Protein AF-A0A3D4TGK7-F1 (afdb_monomer_lite)

Structure (mmCIF, N/CA/C/O backbone):
data_AF-A0A3D4TGK7-F1
#
_entry.id   AF-A0A3D4TGK7-F1
#
loop_
_atom_si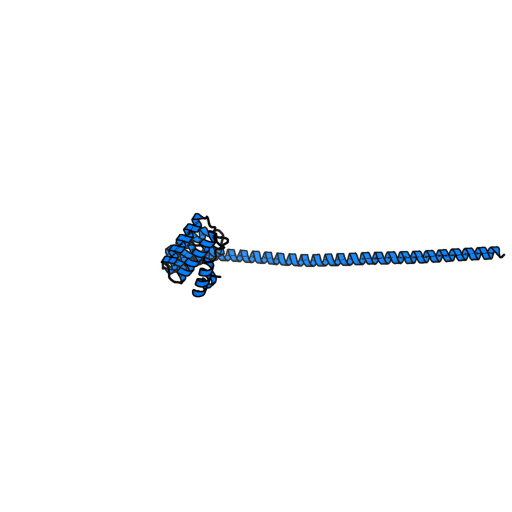te.group_PDB
_atom_site.id
_atom_site.type_symbol
_atom_site.label_atom_id
_atom_site.label_alt_id
_atom_site.label_comp_id
_atom_site.label_asym_id
_atom_site.label_entity_id
_atom_site.label_seq_id
_atom_site.pdbx_PDB_ins_code
_atom_site.Cartn_x
_atom_site.Cartn_y
_atom_site.Cartn_z
_atom_site.occupancy
_atom_site.B_iso_or_equiv
_atom_site.auth_seq_id
_atom_site.auth_comp_id
_atom_site.auth_asym_id
_atom_site.auth_atom_id
_atom_site.pdbx_PDB_model_num
ATOM 1 N N . MET A 1 1 ? -9.791 7.681 -6.727 1.00 62.06 1 MET A N 1
ATOM 2 C CA . MET A 1 1 ? -10.142 9.093 -6.435 1.00 62.06 1 MET A CA 1
ATOM 3 C C . MET A 1 1 ? -10.875 9.240 -5.095 1.00 62.06 1 MET A C 1
ATOM 5 O O . MET A 1 1 ? -10.401 9.994 -4.259 1.00 62.06 1 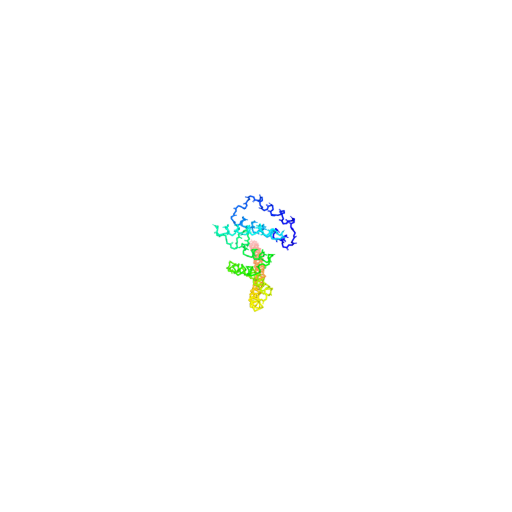MET A O 1
ATOM 9 N N . LEU A 1 2 ? -11.933 8.458 -4.829 1.00 78.12 2 LEU A N 1
ATOM 10 C CA . LEU A 1 2 ? -12.671 8.423 -3.549 1.00 78.12 2 LEU A CA 1
ATOM 11 C C . LEU A 1 2 ? -11.780 8.336 -2.289 1.00 78.12 2 LEU A C 1
ATOM 13 O O . LEU A 1 2 ? -11.829 9.213 -1.431 1.00 78.12 2 LEU A O 1
ATOM 17 N N . LEU A 1 3 ? -10.891 7.338 -2.219 1.00 73.19 3 LEU A N 1
ATOM 18 C CA . LEU A 1 3 ? -9.972 7.139 -1.084 1.00 73.19 3 LEU A CA 1
ATOM 19 C C . LEU A 1 3 ? -9.012 8.320 -0.840 1.00 73.19 3 LEU A C 1
ATOM 21 O O . LEU A 1 3 ? -8.478 8.477 0.256 1.00 73.19 3 LEU A O 1
ATOM 25 N N . ALA A 1 4 ? -8.744 9.149 -1.854 1.00 78.12 4 ALA A N 1
ATOM 26 C CA . ALA A 1 4 ? -7.912 10.340 -1.690 1.00 78.12 4 ALA A CA 1
ATOM 27 C C . ALA A 1 4 ? -8.686 11.472 -0.994 1.00 78.12 4 ALA A C 1
ATOM 29 O O . ALA A 1 4 ? -8.128 12.129 -0.120 1.00 78.12 4 ALA A O 1
ATOM 30 N N . PHE A 1 5 ? -9.969 11.654 -1.327 1.00 81.19 5 PHE A N 1
ATOM 31 C CA . PHE A 1 5 ? -10.843 12.629 -0.665 1.00 81.19 5 PHE A CA 1
ATOM 32 C C . PHE A 1 5 ? -11.112 12.258 0.793 1.00 81.19 5 PHE A C 1
ATOM 34 O O . PHE A 1 5 ? -11.023 13.122 1.663 1.00 81.19 5 PHE A O 1
ATOM 41 N N . LEU A 1 6 ? -11.326 10.968 1.076 1.00 78.94 6 LEU A N 1
ATOM 42 C CA . LEU A 1 6 ? -11.470 10.465 2.446 1.00 78.94 6 LEU A CA 1
ATOM 43 C C . LEU A 1 6 ? -10.230 10.753 3.301 1.00 78.94 6 LEU A C 1
ATOM 45 O O . LEU A 1 6 ? -10.353 11.248 4.417 1.00 78.94 6 LEU A O 1
ATOM 49 N N . ARG A 1 7 ? -9.026 10.533 2.757 1.00 77.06 7 ARG A N 1
ATOM 50 C CA . ARG A 1 7 ? -7.765 10.844 3.455 1.00 77.06 7 ARG A CA 1
ATOM 51 C C . ARG A 1 7 ? -7.555 12.338 3.718 1.00 77.06 7 ARG A C 1
ATOM 53 O O . ARG A 1 7 ? -6.840 12.684 4.650 1.00 77.06 7 ARG A O 1
ATOM 60 N N . LYS A 1 8 ? -8.176 13.211 2.921 1.00 84.81 8 LYS A N 1
ATOM 61 C CA . LYS A 1 8 ? -8.145 14.673 3.090 1.00 84.81 8 LYS A CA 1
ATOM 62 C C . LYS A 1 8 ? -9.338 15.222 3.881 1.00 84.81 8 LYS A C 1
ATOM 64 O O . LYS A 1 8 ? -9.493 16.435 3.954 1.00 84.81 8 LYS A O 1
ATOM 69 N N . ASN A 1 9 ? -10.184 14.352 4.440 1.00 82.00 9 ASN A N 1
ATOM 70 C CA . ASN A 1 9 ? -11.428 14.717 5.122 1.00 82.00 9 ASN A CA 1
ATOM 71 C C . ASN A 1 9 ? -12.387 15.577 4.265 1.00 82.00 9 ASN A C 1
ATOM 73 O O . ASN A 1 9 ? -13.155 16.385 4.778 1.00 82.00 9 ASN A O 1
ATOM 77 N N . GLN A 1 10 ? -12.343 15.415 2.940 1.00 89.19 10 GLN A N 1
ATOM 78 C CA . GLN A 1 10 ? -13.217 16.119 1.998 1.00 89.19 10 GLN A CA 1
ATOM 79 C C . GLN A 1 10 ? -14.484 15.286 1.773 1.00 89.19 10 GLN A C 1
ATOM 81 O O . GLN A 1 10 ? -14.607 14.576 0.770 1.00 89.19 10 GLN A O 1
ATOM 86 N N . LEU A 1 11 ? -15.392 15.326 2.753 1.00 87.38 11 LEU A N 1
ATOM 87 C CA . LEU A 1 11 ? -16.541 14.419 2.831 1.00 87.38 11 LEU A CA 1
ATOM 88 C C . LEU A 1 11 ? -17.562 14.629 1.706 1.00 87.38 11 LEU A C 1
ATOM 90 O O . LEU A 1 11 ? -18.064 13.636 1.191 1.00 87.38 11 LEU A O 1
ATOM 94 N N . ASP A 1 12 ? -17.795 15.859 1.247 1.00 87.69 12 ASP A N 1
ATOM 95 C CA . ASP A 1 12 ? -18.741 16.128 0.150 1.00 87.69 12 ASP A CA 1
ATOM 96 C C . ASP A 1 12 ? -18.281 15.483 -1.163 1.00 87.69 12 ASP A C 1
ATOM 98 O O . ASP A 1 12 ? -19.022 14.746 -1.819 1.00 87.69 12 ASP A O 1
ATOM 102 N N . SER A 1 13 ? -17.007 15.681 -1.512 1.00 87.62 13 SER A N 1
ATOM 103 C CA . SER A 1 13 ? -16.392 15.037 -2.674 1.00 87.62 13 SER A CA 1
ATOM 104 C C . SER A 1 13 ? -16.397 13.517 -2.524 1.00 87.62 13 SER A C 1
ATOM 106 O O . SER A 1 13 ? -16.704 12.801 -3.477 1.00 87.62 13 SER A O 1
ATOM 108 N N . ALA A 1 14 ? -16.087 13.002 -1.330 1.00 89.50 14 ALA A N 1
ATOM 109 C CA . ALA A 1 14 ? -16.140 11.568 -1.071 1.00 89.50 14 ALA A CA 1
ATOM 110 C C . ALA A 1 14 ? -17.561 11.007 -1.256 1.00 89.50 14 ALA A C 1
ATOM 112 O O . ALA A 1 14 ? -17.727 9.997 -1.935 1.00 89.50 14 ALA A O 1
ATOM 113 N N . ALA A 1 15 ? -18.585 11.687 -0.741 1.00 90.81 15 ALA A N 1
ATOM 114 C CA . ALA A 1 15 ? -19.980 11.292 -0.898 1.00 90.81 15 ALA A CA 1
ATOM 115 C C . ALA A 1 15 ? -20.400 11.265 -2.376 1.00 90.81 15 ALA A C 1
ATOM 117 O O . ALA A 1 15 ? -20.997 10.285 -2.829 1.00 90.81 15 ALA A O 1
ATOM 118 N N . TYR A 1 16 ? -20.016 12.284 -3.154 1.00 91.62 16 TYR A N 1
ATOM 119 C CA . TYR A 1 16 ? -20.275 12.329 -4.595 1.00 91.62 16 TYR A CA 1
ATOM 120 C C . TYR A 1 16 ? -19.661 11.128 -5.331 1.00 91.62 16 TYR A C 1
ATOM 122 O O . TYR A 1 16 ? -20.355 10.411 -6.056 1.00 91.62 16 TYR A O 1
ATOM 130 N N . PHE A 1 17 ? -18.367 10.862 -5.121 1.00 90.94 17 PHE A N 1
ATOM 131 C CA . PHE A 1 17 ? -17.693 9.750 -5.798 1.00 90.94 17 PHE A CA 1
ATOM 132 C C . PHE A 1 17 ? -18.171 8.379 -5.315 1.00 90.94 17 PHE A C 1
ATOM 134 O O . PHE A 1 17 ? -18.185 7.440 -6.110 1.00 90.94 17 PHE A O 1
ATOM 141 N N . LEU A 1 18 ? -18.590 8.256 -4.054 1.00 91.38 18 LEU A N 1
ATOM 142 C CA . LEU A 1 18 ? -19.193 7.032 -3.536 1.00 91.38 18 LEU A CA 1
ATOM 143 C C . LEU A 1 18 ? -20.561 6.766 -4.180 1.00 91.38 18 LEU A C 1
ATOM 145 O O . LEU A 1 18 ? -20.814 5.650 -4.626 1.00 91.38 18 LEU A O 1
ATOM 149 N N . SER A 1 19 ? -21.414 7.787 -4.296 1.00 91.19 19 SER A N 1
ATOM 150 C CA . SER A 1 19 ? -22.701 7.685 -5.000 1.00 91.19 19 SER A CA 1
ATOM 151 C C . SER A 1 19 ? -22.513 7.279 -6.466 1.00 91.19 19 SER A C 1
ATOM 153 O O . SER A 1 19 ? -23.178 6.369 -6.974 1.00 91.19 19 SER A O 1
ATOM 155 N N . LYS A 1 20 ? -21.521 7.878 -7.135 1.00 90.94 20 LYS A N 1
ATOM 156 C CA . LYS A 1 20 ? -21.149 7.504 -8.503 1.00 90.94 20 LYS A CA 1
ATOM 157 C C . LYS A 1 20 ? -20.678 6.049 -8.599 1.00 90.94 20 LYS A C 1
ATOM 159 O O . LYS A 1 20 ? -21.090 5.343 -9.508 1.00 90.94 20 LYS A O 1
ATOM 164 N N . ALA A 1 21 ? -19.857 5.586 -7.658 1.00 88.44 21 ALA A N 1
ATOM 165 C CA . ALA A 1 21 ? -19.390 4.199 -7.640 1.00 88.44 21 ALA A CA 1
ATOM 166 C C . ALA A 1 21 ? -20.537 3.198 -7.412 1.00 88.44 21 ALA A C 1
ATOM 168 O O . ALA A 1 21 ? -20.560 2.146 -8.038 1.00 88.44 21 ALA A O 1
ATOM 169 N N . LYS A 1 22 ? -21.513 3.535 -6.561 1.00 88.38 22 LYS A N 1
ATOM 170 C CA . LYS A 1 22 ? -22.690 2.691 -6.295 1.00 88.38 22 LYS A CA 1
ATOM 171 C C . LYS A 1 22 ? -23.664 2.600 -7.469 1.00 88.38 22 LYS A C 1
ATOM 173 O O . LYS A 1 22 ? -24.311 1.574 -7.646 1.00 88.38 22 LYS A O 1
ATOM 178 N N . SER A 1 23 ? -23.801 3.682 -8.230 1.00 87.00 23 SER A N 1
ATOM 179 C CA . SER A 1 23 ? -24.678 3.740 -9.407 1.00 87.00 23 SER A CA 1
ATOM 180 C C . SER A 1 23 ? -24.049 3.123 -10.657 1.00 87.00 23 SER A C 1
ATOM 182 O O . SER A 1 23 ? -24.757 2.847 -11.627 1.00 87.00 23 SER A O 1
ATOM 184 N N . ASP A 1 24 ? -22.742 2.861 -10.637 1.00 82.88 24 ASP A N 1
ATOM 185 C CA . ASP A 1 24 ? -22.051 2.192 -11.728 1.00 82.88 24 ASP A CA 1
ATOM 186 C C . ASP A 1 24 ? -22.411 0.700 -11.775 1.00 82.88 24 ASP A C 1
ATOM 188 O O . ASP A 1 24 ? -21.943 -0.131 -10.996 1.00 82.88 24 ASP A O 1
ATOM 192 N N . THR A 1 25 ? -23.268 0.347 -12.731 1.00 69.56 25 THR A N 1
ATOM 193 C CA . THR A 1 25 ? -23.757 -1.025 -12.905 1.00 69.56 25 THR A CA 1
ATOM 194 C C . THR A 1 25 ? -22.782 -1.937 -13.647 1.00 69.56 25 THR A C 1
ATOM 196 O O . THR A 1 25 ? -23.062 -3.135 -13.760 1.00 69.56 25 THR A O 1
ATOM 199 N N . THR A 1 26 ? -21.657 -1.404 -14.138 1.00 70.31 26 THR A N 1
ATOM 200 C CA . THR A 1 26 ? -20.694 -2.151 -14.959 1.00 70.31 26 THR A CA 1
ATOM 201 C C . THR A 1 26 ? -19.771 -3.044 -14.126 1.00 70.31 26 THR A C 1
ATOM 203 O O . THR A 1 26 ? -19.370 -4.109 -14.592 1.00 70.31 26 THR A O 1
ATOM 206 N N . ASN A 1 27 ? -19.503 -2.695 -12.861 1.00 64.19 27 ASN A N 1
ATOM 207 C CA . ASN A 1 27 ? -18.621 -3.464 -11.979 1.00 64.19 27 ASN A CA 1
ATOM 208 C C . ASN A 1 27 ? -19.404 -4.293 -10.944 1.00 64.19 27 ASN A C 1
ATOM 210 O O . ASN A 1 27 ? -19.449 -3.980 -9.755 1.00 64.19 27 ASN A O 1
ATOM 214 N N . ARG A 1 28 ? -20.037 -5.383 -11.402 1.00 73.94 28 ARG A N 1
ATOM 215 C CA . ARG A 1 28 ? -20.826 -6.299 -10.544 1.00 73.94 28 ARG A CA 1
ATOM 216 C C . ARG A 1 28 ? -20.012 -7.396 -9.856 1.00 73.94 28 ARG A C 1
ATOM 218 O O . ARG A 1 28 ? -20.607 -8.247 -9.189 1.00 73.94 28 ARG A O 1
ATOM 225 N N . SER A 1 29 ? -18.692 -7.400 -10.029 1.00 89.38 29 SER A N 1
ATOM 226 C CA . SER A 1 29 ? -17.816 -8.400 -9.418 1.00 89.38 29 SER A CA 1
ATOM 227 C C . SER A 1 29 ? -17.927 -8.369 -7.888 1.00 89.38 29 SER A C 1
ATOM 229 O O . SER A 1 29 ? -18.217 -7.328 -7.290 1.00 89.38 29 SER A O 1
ATOM 231 N N . ALA A 1 30 ? -17.702 -9.514 -7.239 1.00 90.56 30 ALA A N 1
ATOM 232 C CA . ALA A 1 30 ? -17.644 -9.570 -5.778 1.00 90.56 30 ALA A CA 1
ATOM 233 C C . ALA A 1 30 ? -16.547 -8.640 -5.232 1.00 90.56 30 ALA A C 1
ATOM 235 O O . ALA A 1 30 ? -16.754 -7.971 -4.225 1.00 90.56 30 ALA A O 1
ATOM 236 N N . GLU A 1 31 ? -15.428 -8.529 -5.950 1.00 91.25 31 GLU A N 1
ATOM 237 C CA . GLU A 1 31 ? -14.333 -7.610 -5.634 1.00 91.25 31 GLU A CA 1
ATOM 238 C C . GLU A 1 31 ? -14.772 -6.142 -5.705 1.00 91.25 31 GLU A C 1
ATOM 240 O O . GLU A 1 31 ? -14.531 -5.381 -4.772 1.00 91.25 31 GLU A O 1
ATOM 245 N N . GLY A 1 32 ? -15.460 -5.739 -6.778 1.00 90.75 32 GLY A N 1
ATOM 246 C CA . GLY A 1 32 ? -15.958 -4.372 -6.947 1.00 90.75 32 GLY A CA 1
ATOM 247 C C . GLY A 1 32 ? -16.966 -3.988 -5.865 1.00 90.75 32 GLY A C 1
ATOM 248 O O . GLY A 1 32 ? -16.862 -2.917 -5.268 1.00 90.75 32 GLY A O 1
ATOM 249 N N . LYS A 1 33 ? -17.891 -4.896 -5.540 1.00 91.69 33 LYS A N 1
ATOM 250 C CA . LYS A 1 33 ? -18.846 -4.705 -4.439 1.00 91.69 33 LYS A CA 1
ATOM 251 C C . LYS A 1 33 ? -18.141 -4.593 -3.085 1.00 91.69 33 LYS A C 1
ATOM 253 O O . LYS A 1 33 ? -18.451 -3.677 -2.329 1.00 91.69 33 LYS A O 1
ATOM 258 N N . ALA A 1 34 ? -17.166 -5.462 -2.806 1.00 93.12 34 ALA A N 1
ATOM 259 C CA . ALA A 1 34 ? -16.372 -5.399 -1.579 1.00 93.12 34 ALA A CA 1
ATOM 260 C C . ALA A 1 34 ? -15.601 -4.073 -1.473 1.00 93.12 34 ALA A C 1
ATOM 262 O O . ALA A 1 34 ? -15.596 -3.459 -0.410 1.00 93.12 34 ALA A O 1
ATOM 263 N N . ALA A 1 35 ? -15.020 -3.584 -2.576 1.00 91.94 35 ALA A N 1
ATOM 264 C CA . ALA A 1 35 ? -14.332 -2.291 -2.609 1.00 91.94 35 ALA A CA 1
ATOM 265 C C . ALA A 1 35 ? -15.273 -1.129 -2.261 1.00 91.94 35 ALA A C 1
ATOM 267 O O . ALA A 1 35 ? -14.898 -0.232 -1.504 1.00 91.94 35 ALA A O 1
ATOM 268 N N . ILE A 1 36 ? -16.490 -1.137 -2.816 1.00 92.12 36 ILE A N 1
ATOM 269 C CA . ILE A 1 36 ? -17.495 -0.095 -2.571 1.00 92.12 36 ILE A CA 1
ATOM 270 C C . ILE A 1 36 ? -17.940 -0.116 -1.108 1.00 92.12 36 ILE A C 1
ATOM 272 O O . ILE A 1 36 ? -17.942 0.940 -0.476 1.00 92.12 36 ILE A O 1
ATOM 276 N N . LEU A 1 37 ? -18.258 -1.294 -0.560 1.00 94.44 37 LEU A N 1
ATOM 277 C CA . LEU A 1 37 ? -18.640 -1.446 0.848 1.00 94.44 37 LEU A CA 1
ATOM 278 C C . LEU A 1 37 ? -17.517 -0.990 1.787 1.00 94.44 37 LEU A C 1
ATOM 280 O O . LEU A 1 37 ? -17.765 -0.239 2.728 1.00 94.44 37 LEU A O 1
ATOM 284 N N . LEU A 1 38 ? -16.270 -1.363 1.492 1.00 94.12 38 LEU A N 1
ATOM 285 C CA . LEU A 1 38 ? -15.109 -0.955 2.279 1.00 94.12 38 LEU A CA 1
ATOM 286 C C . LEU A 1 38 ? -14.896 0.566 2.245 1.00 94.12 38 LEU A C 1
ATOM 288 O O . LEU A 1 38 ? -14.617 1.186 3.273 1.00 94.12 38 LEU A O 1
ATOM 292 N N . ALA A 1 39 ? -15.049 1.187 1.074 1.00 93.00 39 ALA A N 1
ATOM 293 C CA . ALA A 1 39 ? -14.934 2.635 0.928 1.00 93.00 39 ALA A CA 1
ATOM 294 C C . ALA A 1 39 ? -16.089 3.383 1.614 1.00 93.00 39 ALA A C 1
ATOM 296 O O . ALA A 1 39 ? -15.878 4.451 2.192 1.00 93.00 39 ALA A O 1
ATOM 297 N N . GLU A 1 40 ? -17.299 2.822 1.590 1.00 94.56 40 GLU A N 1
ATOM 298 C CA . GLU A 1 40 ? -18.432 3.352 2.342 1.00 94.56 40 GLU A CA 1
ATOM 299 C C . GLU A 1 40 ? -18.214 3.238 3.848 1.00 94.56 40 GLU A C 1
ATOM 301 O O . GLU A 1 40 ? -18.442 4.213 4.561 1.00 94.56 40 GLU A O 1
ATOM 306 N N . ALA A 1 41 ? -17.710 2.104 4.336 1.00 96.19 41 ALA A N 1
ATOM 307 C CA . ALA A 1 41 ? -17.365 1.949 5.742 1.00 96.19 41 ALA A CA 1
ATOM 308 C C . ALA A 1 41 ? -16.356 3.017 6.182 1.00 96.19 41 ALA A C 1
ATOM 310 O O . ALA A 1 41 ? -16.563 3.680 7.195 1.00 96.19 41 ALA A O 1
ATOM 311 N N . GLN A 1 42 ? -15.309 3.264 5.388 1.00 94.25 42 GLN A N 1
ATOM 312 C CA . GLN A 1 42 ? -14.354 4.342 5.659 1.00 94.25 42 GLN A CA 1
ATOM 313 C C . GLN A 1 42 ? -15.011 5.726 5.683 1.00 94.25 42 GLN A C 1
ATOM 315 O O . GLN A 1 42 ? -14.716 6.523 6.574 1.00 94.25 42 GLN A O 1
ATOM 320 N N . PHE A 1 43 ? -15.911 6.020 4.741 1.00 94.88 43 PHE A N 1
ATOM 321 C CA . PHE A 1 43 ? -16.691 7.260 4.758 1.00 94.88 43 PHE A CA 1
ATOM 322 C C . PHE A 1 43 ? -17.512 7.384 6.047 1.00 94.88 43 PHE A C 1
ATOM 324 O O . PHE A 1 43 ? -17.460 8.415 6.719 1.00 94.88 43 PHE A O 1
ATOM 331 N N . LYS A 1 44 ? -18.203 6.308 6.437 1.00 95.56 44 LYS A N 1
ATOM 332 C CA . LYS A 1 44 ? -19.028 6.258 7.645 1.00 95.56 44 LYS A CA 1
ATOM 333 C C . LYS A 1 44 ? -18.196 6.453 8.913 1.00 95.56 44 LYS A C 1
ATOM 335 O O . LYS A 1 44 ? -18.593 7.256 9.756 1.00 95.56 44 LYS A O 1
ATOM 340 N N . ILE A 1 45 ? -17.001 5.858 8.990 1.00 95.25 45 ILE A N 1
ATOM 341 C CA . ILE A 1 45 ? -16.022 6.105 10.064 1.00 95.25 45 ILE A CA 1
ATOM 342 C C . ILE A 1 45 ? -15.669 7.593 10.154 1.00 95.25 45 ILE A C 1
ATOM 344 O O . ILE A 1 45 ? -15.687 8.151 11.248 1.00 95.25 45 ILE A O 1
ATOM 348 N N . GLN A 1 46 ? -15.364 8.257 9.035 1.00 91.62 46 GLN A N 1
ATOM 349 C CA . GLN A 1 46 ? -15.016 9.685 9.069 1.00 91.62 46 GLN A CA 1
ATOM 350 C C . GLN A 1 46 ? -16.210 10.573 9.438 1.00 91.62 46 GLN A C 1
ATOM 352 O O . GLN A 1 46 ? -16.036 11.574 10.124 1.00 91.62 46 GLN A O 1
ATOM 357 N N . SER A 1 47 ? -17.423 10.185 9.039 1.00 91.62 47 SER A N 1
ATOM 358 C CA . SER A 1 47 ? -18.658 10.901 9.388 1.00 91.62 47 SER A CA 1
ATOM 359 C C . SER A 1 47 ? -19.161 10.651 10.821 1.00 91.62 47 SER A C 1
ATOM 361 O O . SER A 1 47 ? -20.149 11.252 11.227 1.00 91.62 47 SER A O 1
ATOM 363 N N . GLY A 1 48 ? -18.519 9.761 11.588 1.00 93.44 48 GLY A N 1
ATOM 364 C CA . GLY A 1 48 ? -18.939 9.401 12.949 1.00 93.44 48 GLY A CA 1
ATOM 365 C C . GLY A 1 48 ? -20.052 8.345 13.031 1.00 93.44 48 GLY A C 1
ATOM 366 O O . GLY A 1 48 ? -20.434 7.941 14.127 1.00 93.44 48 GLY A O 1
ATOM 367 N N . ALA A 1 49 ? -20.546 7.847 11.896 1.00 96.38 49 ALA A N 1
ATOM 368 C CA . ALA A 1 49 ? -21.571 6.807 11.809 1.00 96.38 49 ALA A CA 1
ATOM 369 C C . ALA A 1 49 ? -20.975 5.405 12.060 1.00 96.38 49 ALA A C 1
ATOM 371 O O . ALA A 1 49 ? -20.907 4.553 11.173 1.00 96.38 49 ALA A O 1
ATOM 372 N N . TYR A 1 50 ? -20.493 5.173 13.282 1.00 96.75 50 TYR A N 1
ATOM 373 C CA . TYR A 1 50 ? -19.706 3.989 13.639 1.00 96.75 50 TYR A CA 1
ATOM 374 C C . TYR A 1 50 ? -20.481 2.670 13.556 1.00 96.75 50 TYR A C 1
ATOM 376 O O . TYR A 1 50 ? -19.920 1.677 13.104 1.00 96.75 50 TYR A O 1
ATOM 384 N N . THR A 1 51 ? -21.760 2.653 13.939 1.00 96.94 51 THR A N 1
ATOM 385 C CA . THR A 1 51 ? -22.597 1.443 13.859 1.00 96.94 51 THR A CA 1
ATOM 386 C C . THR A 1 51 ? -22.825 1.011 12.410 1.00 96.94 51 THR A C 1
ATOM 388 O O . THR A 1 51 ? -22.717 -0.168 12.086 1.00 96.94 51 THR A O 1
ATOM 391 N N . GLU A 1 52 ? -23.084 1.971 11.517 1.00 97.25 52 GLU A N 1
ATOM 392 C CA . GLU A 1 52 ? -23.228 1.701 10.083 1.00 97.25 52 GLU A CA 1
ATOM 393 C C . GLU A 1 52 ? -21.905 1.228 9.475 1.00 97.25 52 GLU A C 1
ATOM 395 O O . GLU A 1 52 ? -21.888 0.262 8.716 1.00 97.25 52 GLU A O 1
ATOM 400 N N . ALA A 1 53 ? -20.788 1.865 9.842 1.00 97.62 53 ALA A N 1
ATOM 401 C CA . ALA A 1 53 ? -19.465 1.430 9.406 1.00 97.62 53 ALA A CA 1
ATOM 402 C C . ALA A 1 53 ? -19.170 -0.019 9.814 1.00 97.62 53 ALA A C 1
ATOM 404 O O . ALA A 1 53 ? -18.661 -0.790 9.007 1.00 97.62 53 ALA A O 1
ATOM 405 N N . GLU A 1 54 ? -19.505 -0.396 11.049 1.00 97.44 54 GLU A N 1
ATOM 406 C CA . GLU A 1 54 ? -19.317 -1.758 11.545 1.00 97.44 54 GLU A CA 1
ATOM 407 C C . GLU A 1 54 ? -20.129 -2.775 10.742 1.00 97.44 54 GLU A C 1
ATOM 409 O O . GLU A 1 54 ? -19.576 -3.774 10.283 1.00 97.44 54 GLU A O 1
ATOM 414 N N . HIS A 1 55 ? -21.414 -2.492 10.507 1.00 97.88 55 HIS A N 1
ATOM 415 C CA . HIS A 1 55 ? -22.271 -3.349 9.689 1.00 97.88 55 HIS A CA 1
ATOM 416 C C . HIS A 1 55 ? -21.691 -3.551 8.280 1.00 97.88 55 HIS A C 1
ATOM 418 O O . HIS A 1 55 ? -21.577 -4.680 7.807 1.00 97.88 55 HIS A O 1
ATOM 424 N N . LEU A 1 56 ? -21.264 -2.465 7.630 1.00 97.94 56 LEU A N 1
ATOM 425 C CA . LEU A 1 56 ? -20.670 -2.512 6.291 1.00 97.94 56 LEU A CA 1
ATOM 426 C C . LEU A 1 56 ? -19.369 -3.323 6.252 1.00 97.94 56 LEU A C 1
ATOM 428 O O . LEU A 1 56 ? -19.106 -4.031 5.279 1.00 97.94 56 LEU A O 1
ATOM 432 N N . LEU A 1 57 ? -18.547 -3.251 7.302 1.00 97.62 57 LEU A N 1
ATOM 433 C CA . LEU A 1 57 ? -17.320 -4.043 7.388 1.00 97.62 57 LEU A CA 1
ATOM 434 C C . LEU A 1 57 ? -17.604 -5.533 7.578 1.00 97.62 57 LEU A C 1
ATOM 436 O O . LEU A 1 57 ? -16.930 -6.358 6.963 1.00 97.62 57 LEU A O 1
ATOM 440 N N . LEU A 1 58 ? -18.612 -5.883 8.380 1.00 97.50 58 LEU A N 1
ATOM 441 C CA . LEU A 1 58 ? -19.061 -7.269 8.525 1.00 97.50 58 LEU A CA 1
ATOM 442 C C . LEU A 1 58 ? -19.589 -7.816 7.193 1.00 97.50 58 LEU A C 1
ATOM 444 O O . LEU A 1 58 ? -19.185 -8.899 6.772 1.00 97.50 58 LEU A O 1
ATOM 448 N N . GLU A 1 59 ? -20.406 -7.036 6.483 1.00 97.00 59 GLU A N 1
ATOM 449 C CA . GLU A 1 59 ? -20.912 -7.396 5.154 1.00 97.00 59 GLU A CA 1
ATOM 450 C C . GLU A 1 59 ? -19.774 -7.571 4.135 1.00 97.00 59 GLU A C 1
ATOM 452 O O . GLU A 1 59 ? -19.747 -8.545 3.378 1.00 97.00 59 GLU A O 1
ATOM 457 N N . THR A 1 60 ? -18.783 -6.674 4.163 1.00 95.88 60 THR A N 1
ATOM 458 C CA . THR A 1 60 ? -17.571 -6.781 3.336 1.00 95.88 60 THR A CA 1
ATOM 459 C C . THR A 1 60 ? -16.853 -8.103 3.604 1.00 95.88 60 THR A C 1
ATOM 461 O O . THR A 1 60 ? -16.448 -8.801 2.672 1.00 95.88 60 THR A O 1
ATOM 464 N N . TRP A 1 61 ? -16.725 -8.479 4.876 1.00 95.50 61 TRP A N 1
ATOM 465 C CA . TRP A 1 61 ? -16.069 -9.714 5.283 1.00 95.50 61 TRP A CA 1
ATOM 466 C C . TRP A 1 61 ? -16.815 -10.973 4.836 1.00 95.50 61 TRP A C 1
ATOM 468 O O . TRP A 1 61 ? -16.184 -11.921 4.359 1.00 95.50 61 TRP A O 1
ATOM 478 N N . GLU A 1 62 ? -18.140 -10.987 4.957 1.00 95.94 62 GLU A N 1
ATOM 479 C CA . GLU A 1 62 ? -18.971 -12.081 4.446 1.00 95.94 62 GLU A CA 1
ATOM 480 C C . GLU A 1 62 ? -18.815 -12.229 2.929 1.00 95.94 62 GLU A C 1
ATOM 482 O O . GLU A 1 62 ? -18.629 -13.336 2.416 1.00 95.94 62 GLU A O 1
ATOM 487 N N . LEU A 1 63 ? -18.793 -11.111 2.200 1.00 94.69 63 LEU A N 1
ATOM 488 C CA . LEU A 1 63 ? -18.611 -11.119 0.753 1.00 94.69 63 LEU A CA 1
ATOM 489 C C . LEU A 1 63 ? -17.227 -11.645 0.344 1.00 94.69 63 LEU A C 1
ATOM 491 O O . LEU A 1 63 ? -17.134 -12.460 -0.580 1.00 94.69 63 LEU A O 1
ATOM 495 N N . ILE A 1 64 ? -16.171 -11.219 1.043 1.00 94.38 64 ILE A N 1
ATOM 496 C CA . ILE A 1 64 ? -14.795 -11.679 0.817 1.00 94.38 64 ILE A CA 1
ATOM 497 C C . ILE A 1 64 ? -14.687 -13.188 1.036 1.00 94.38 64 ILE A C 1
ATOM 499 O O . ILE A 1 64 ? -14.143 -13.883 0.178 1.00 94.38 64 ILE A O 1
ATOM 503 N N . ARG A 1 65 ? -15.221 -13.697 2.155 1.00 94.50 65 ARG A N 1
ATOM 504 C CA . ARG A 1 65 ? -15.172 -15.127 2.498 1.00 94.50 65 ARG A CA 1
ATOM 505 C C . ARG A 1 65 ? -15.971 -15.968 1.511 1.00 94.50 65 ARG A C 1
ATOM 507 O O . ARG A 1 65 ? -15.459 -16.955 0.998 1.00 94.50 65 ARG A O 1
ATOM 514 N N . LYS A 1 66 ? -17.191 -15.542 1.179 1.00 96.50 66 LYS A N 1
ATOM 515 C CA . LYS A 1 66 ? -18.071 -16.264 0.250 1.00 96.50 66 LYS A CA 1
ATOM 516 C C . LYS A 1 66 ? -17.483 -16.405 -1.157 1.00 96.50 66 LYS A C 1
ATOM 518 O O . LYS A 1 66 ? -17.762 -17.391 -1.829 1.00 96.50 66 LYS A O 1
ATOM 523 N N . ASN A 1 67 ? -16.709 -15.420 -1.612 1.00 94.94 67 ASN A N 1
ATOM 524 C CA . ASN A 1 67 ? -16.202 -15.369 -2.987 1.00 94.94 67 ASN A CA 1
ATOM 525 C C . ASN A 1 67 ? -14.683 -15.570 -3.086 1.00 94.94 67 ASN A C 1
ATOM 527 O O . ASN A 1 67 ? -14.130 -15.384 -4.165 1.00 94.94 67 ASN A O 1
ATOM 531 N N . ASN A 1 68 ? -14.009 -15.929 -1.987 1.00 92.94 68 ASN A N 1
ATOM 532 C CA . ASN A 1 68 ? -12.552 -16.083 -1.922 1.00 92.94 68 ASN A CA 1
ATOM 533 C C . ASN A 1 68 ? -11.789 -14.875 -2.497 1.00 92.94 68 ASN A C 1
ATOM 535 O O . ASN A 1 68 ? -10.802 -15.027 -3.218 1.00 92.94 68 ASN A O 1
ATOM 539 N N . VAL A 1 69 ? -12.259 -13.662 -2.189 1.00 92.25 69 VAL A N 1
ATOM 540 C CA . VAL A 1 69 ? -11.645 -12.430 -2.697 1.00 92.25 69 VAL A CA 1
ATOM 541 C C . VAL A 1 69 ? -10.235 -12.294 -2.130 1.00 92.25 69 VAL A C 1
ATOM 543 O O . VAL A 1 69 ? -10.033 -12.224 -0.910 1.00 92.25 69 VAL A O 1
ATOM 546 N N . THR A 1 70 ? -9.259 -12.237 -3.033 1.00 91.38 70 THR A N 1
ATOM 547 C CA . THR A 1 70 ? -7.851 -12.092 -2.665 1.00 91.38 70 THR A CA 1
ATOM 548 C C . THR A 1 70 ? -7.556 -10.690 -2.140 1.00 91.38 70 THR A C 1
ATOM 550 O O . THR A 1 70 ? -8.285 -9.731 -2.385 1.00 91.38 70 THR A O 1
ATOM 553 N N . VAL A 1 71 ? -6.458 -10.560 -1.401 1.00 88.31 71 VAL A N 1
ATOM 554 C CA . VAL A 1 71 ? -6.018 -9.274 -0.845 1.00 88.31 71 VAL A CA 1
ATOM 555 C C . VAL A 1 71 ? -5.643 -8.278 -1.935 1.00 88.31 71 VAL A C 1
ATOM 557 O O . VAL A 1 71 ? -5.951 -7.098 -1.813 1.00 88.31 71 VAL A O 1
ATOM 560 N N . ASN A 1 72 ? -5.030 -8.755 -3.017 1.00 87.25 72 ASN A N 1
ATOM 561 C CA . ASN A 1 72 ? -4.639 -7.944 -4.168 1.00 87.25 72 ASN A CA 1
ATOM 562 C C . ASN A 1 72 ? -5.666 -8.104 -5.300 1.00 87.25 72 ASN A C 1
ATOM 564 O O . ASN A 1 72 ? -5.322 -8.521 -6.404 1.00 87.25 72 ASN A O 1
ATOM 568 N N . ALA A 1 73 ? -6.932 -7.822 -4.994 1.00 86.00 73 ALA A N 1
ATOM 569 C CA . ALA A 1 73 ? -8.026 -7.888 -5.954 1.00 86.00 73 ALA A CA 1
ATOM 570 C C . ALA A 1 73 ? -7.870 -6.834 -7.066 1.00 86.00 73 ALA A C 1
ATOM 572 O O . ALA A 1 73 ? -7.255 -5.781 -6.866 1.00 86.00 73 ALA A O 1
ATOM 573 N N . ALA A 1 74 ? -8.489 -7.064 -8.228 1.00 83.38 74 ALA A N 1
ATOM 574 C CA . ALA A 1 74 ? -8.438 -6.119 -9.349 1.00 83.38 74 ALA A CA 1
ATOM 575 C C . ALA A 1 74 ? -9.093 -4.772 -8.994 1.00 83.38 74 ALA A C 1
ATOM 577 O O . ALA A 1 74 ? -8.691 -3.719 -9.487 1.00 83.38 74 ALA A O 1
ATOM 578 N N . ALA A 1 75 ? -10.078 -4.801 -8.093 1.00 82.94 75 ALA A N 1
ATOM 579 C CA . ALA A 1 75 ? -10.740 -3.610 -7.567 1.00 82.94 75 ALA A CA 1
ATOM 580 C C . ALA A 1 75 ? -9.899 -2.823 -6.535 1.00 82.94 75 ALA A C 1
ATOM 582 O O . ALA A 1 75 ? -10.322 -1.753 -6.094 1.00 82.94 75 ALA A O 1
ATOM 583 N N . GLY A 1 76 ? -8.717 -3.324 -6.157 1.00 84.31 76 GLY A N 1
ATOM 584 C CA . GLY A 1 76 ? -7.803 -2.705 -5.198 1.00 84.31 76 GLY A CA 1
ATOM 585 C C . GLY A 1 76 ? -7.516 -3.584 -3.980 1.00 84.31 76 GLY A C 1
ATOM 586 O O . GLY A 1 76 ? -7.931 -4.739 -3.903 1.00 84.31 76 GLY A O 1
ATOM 587 N N . LEU A 1 77 ? -6.794 -3.018 -3.010 1.00 87.75 77 LEU A N 1
ATOM 588 C CA . LEU A 1 77 ? -6.409 -3.716 -1.784 1.00 87.75 77 LEU A CA 1
ATOM 589 C C . LEU A 1 77 ? -7.633 -4.051 -0.914 1.00 87.75 77 LEU A C 1
ATOM 591 O O . LEU A 1 77 ? -8.334 -3.155 -0.441 1.00 87.75 77 LEU A O 1
ATOM 595 N N . MET A 1 78 ? -7.830 -5.338 -0.636 1.00 91.69 78 MET A N 1
ATOM 596 C CA . MET A 1 78 ? -8.899 -5.870 0.214 1.00 91.69 78 MET A CA 1
ATOM 597 C C . MET A 1 78 ? -8.377 -6.147 1.626 1.00 91.69 78 MET A C 1
ATOM 599 O O . MET A 1 78 ? -8.123 -7.302 1.994 1.00 91.69 78 MET A O 1
ATOM 603 N N . ALA A 1 79 ? -8.237 -5.065 2.396 1.00 91.88 79 ALA A N 1
ATOM 604 C CA . ALA A 1 79 ? -7.767 -5.042 3.787 1.00 91.88 79 ALA A CA 1
ATOM 605 C C . ALA A 1 79 ? -8.877 -4.560 4.755 1.00 91.88 79 ALA A C 1
ATOM 607 O O . ALA A 1 79 ? -8.799 -3.453 5.300 1.00 91.88 79 ALA A O 1
ATOM 608 N N . PRO A 1 80 ? -9.967 -5.335 4.924 1.00 94.38 80 PRO A N 1
ATOM 609 C CA . PRO A 1 80 ? -11.063 -4.976 5.824 1.00 94.38 80 PRO A CA 1
ATOM 610 C C . PRO A 1 80 ? -10.630 -4.901 7.293 1.00 94.38 80 PRO A C 1
ATOM 612 O O . PRO A 1 80 ? -11.138 -4.034 7.999 1.00 94.38 80 PRO A O 1
ATOM 615 N N . ASP A 1 81 ? -9.675 -5.725 7.742 1.00 96.06 81 ASP A N 1
ATOM 616 C CA . ASP A 1 81 ? -9.195 -5.725 9.132 1.00 96.06 81 ASP A CA 1
ATOM 617 C C . ASP A 1 81 ? -8.532 -4.409 9.507 1.00 96.06 81 ASP A C 1
ATOM 619 O O . ASP A 1 81 ? -8.801 -3.866 10.577 1.00 96.06 81 ASP A O 1
ATOM 623 N N . TYR A 1 82 ? -7.741 -3.831 8.602 1.00 96.50 82 TYR A N 1
ATOM 624 C CA . TYR A 1 82 ? -7.180 -2.502 8.808 1.00 96.50 82 TYR A CA 1
ATOM 625 C C . TYR A 1 82 ? -8.261 -1.433 8.997 1.00 96.50 82 TYR A C 1
ATOM 627 O O . TYR A 1 82 ? -8.168 -0.590 9.890 1.00 96.50 82 TYR A O 1
ATOM 635 N N . VAL A 1 83 ? -9.315 -1.460 8.178 1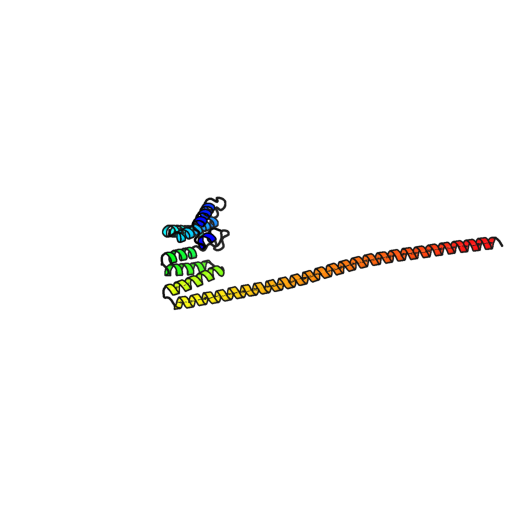.00 96.31 83 VAL A N 1
ATOM 636 C CA . VAL A 1 83 ? -10.417 -0.493 8.300 1.00 96.31 83 VAL A CA 1
ATOM 637 C C . VAL A 1 83 ? -11.222 -0.739 9.578 1.00 96.31 83 VAL A C 1
ATOM 639 O O . VAL A 1 83 ? -11.614 0.212 10.257 1.00 96.31 83 VAL A O 1
ATOM 642 N N . PHE A 1 84 ? -11.390 -2.001 9.969 1.00 97.50 84 PHE A N 1
ATOM 643 C CA . PHE A 1 84 ? -11.951 -2.380 11.262 1.00 97.50 84 PHE A CA 1
ATOM 644 C C . PHE A 1 84 ? -11.098 -1.846 12.417 1.00 97.50 84 PHE A C 1
ATOM 646 O O . PHE A 1 84 ? -11.633 -1.268 13.364 1.00 97.50 84 PHE A O 1
ATOM 653 N N . ALA A 1 85 ? -9.771 -1.946 12.322 1.00 98.06 85 ALA A N 1
ATOM 654 C CA . ALA A 1 85 ? -8.856 -1.401 13.315 1.00 98.06 85 ALA A CA 1
ATOM 655 C C . ALA A 1 85 ? -9.000 0.123 13.415 1.00 98.06 85 ALA A C 1
ATOM 657 O O . ALA A 1 85 ? -9.096 0.658 14.519 1.00 98.06 85 ALA A O 1
ATOM 658 N N . GLN A 1 86 ? -9.112 0.832 12.287 1.00 96.88 86 GLN A N 1
ATOM 659 C CA . GLN A 1 86 ? -9.380 2.275 12.279 1.00 96.88 86 GLN A CA 1
ATOM 660 C C . GLN A 1 86 ? -10.692 2.633 12.989 1.00 96.88 86 GLN A C 1
ATOM 662 O O . GLN A 1 86 ? -10.716 3.579 13.781 1.00 96.88 86 GLN A O 1
ATOM 667 N N . LEU A 1 87 ? -11.764 1.871 12.752 1.00 97.81 87 LEU A N 1
ATOM 668 C CA . LEU A 1 87 ? -13.030 2.036 13.467 1.00 97.81 87 LEU A CA 1
ATOM 669 C C . LEU A 1 87 ? -12.842 1.836 14.979 1.00 97.81 87 LEU A C 1
ATOM 671 O O . LEU A 1 87 ? -13.271 2.678 15.768 1.00 97.81 87 LEU A O 1
ATOM 675 N N . ARG A 1 88 ? -12.150 0.768 15.394 1.00 98.25 88 ARG A N 1
ATOM 676 C CA . ARG A 1 88 ? -11.882 0.493 16.815 1.00 98.25 88 ARG A CA 1
ATOM 677 C C . ARG A 1 88 ? -11.045 1.583 17.478 1.00 98.25 88 ARG A C 1
ATOM 679 O O . ARG A 1 88 ? -11.359 1.977 18.599 1.00 98.25 88 ARG A O 1
ATOM 686 N N . ILE A 1 89 ? -10.068 2.156 16.774 1.00 97.62 89 ILE A N 1
ATOM 687 C CA . ILE A 1 89 ? -9.302 3.318 17.254 1.00 97.62 89 ILE A CA 1
ATOM 688 C C . ILE A 1 89 ? -10.228 4.514 17.496 1.00 97.62 89 ILE A C 1
ATOM 690 O O . ILE A 1 89 ? -10.140 5.151 18.544 1.00 97.62 89 ILE A O 1
ATOM 694 N N . LYS A 1 90 ? -11.141 4.808 16.560 1.00 96.25 90 LYS A N 1
ATOM 695 C CA . LYS A 1 90 ? -12.115 5.908 16.693 1.00 96.25 90 LYS A CA 1
ATOM 696 C C . LYS A 1 90 ? -13.104 5.696 17.842 1.00 96.25 90 LYS A C 1
ATOM 698 O O . LYS A 1 90 ? -13.551 6.671 18.436 1.00 96.25 90 LYS A O 1
ATOM 703 N N . GLN A 1 91 ? -13.391 4.442 18.183 1.00 96.44 91 GLN A N 1
ATOM 704 C CA . GLN A 1 91 ? -14.214 4.048 19.330 1.00 96.44 91 GLN A CA 1
ATOM 705 C C . GLN A 1 91 ? -13.426 3.967 20.656 1.00 96.44 91 GLN A C 1
ATOM 707 O O . GLN A 1 91 ? -14.006 3.627 21.682 1.00 96.44 91 GLN A O 1
ATOM 712 N N . GLY A 1 92 ? -12.111 4.223 20.658 1.00 96.56 92 GLY A N 1
ATOM 713 C CA . GLY A 1 92 ? -11.256 4.080 21.847 1.00 96.56 92 GLY A CA 1
ATOM 714 C C . GLY A 1 92 ? -10.929 2.630 22.237 1.00 96.56 92 GLY A C 1
ATOM 715 O O . GLY A 1 92 ? -10.277 2.391 23.250 1.00 96.56 92 GLY A O 1
ATOM 716 N N . ARG A 1 93 ? -11.324 1.647 21.422 1.00 97.62 93 ARG A N 1
ATOM 717 C CA . ARG A 1 93 ? -11.125 0.204 21.641 1.00 97.62 93 ARG A CA 1
ATOM 718 C C . ARG A 1 93 ? -9.746 -0.230 21.132 1.00 97.62 93 ARG A C 1
ATOM 720 O O . ARG A 1 93 ? -9.622 -0.985 20.171 1.00 97.62 93 ARG A O 1
ATOM 727 N N . LEU A 1 94 ? -8.688 0.302 21.748 1.00 97.94 94 LEU A N 1
ATOM 728 C CA . LEU A 1 94 ? -7.324 0.213 21.203 1.00 97.94 94 LEU A CA 1
ATOM 729 C C . LEU A 1 94 ? -6.760 -1.216 21.161 1.00 97.94 94 LEU A C 1
ATOM 731 O O . LEU A 1 94 ? -6.086 -1.564 20.197 1.00 97.94 94 LEU A O 1
ATOM 735 N N . ASN A 1 95 ? -7.058 -2.055 22.158 1.00 97.00 95 ASN A N 1
ATOM 736 C CA . ASN A 1 95 ? -6.578 -3.444 22.180 1.00 97.00 95 ASN A CA 1
ATOM 737 C C . ASN A 1 95 ? -7.167 -4.270 21.029 1.00 97.00 95 ASN A C 1
ATOM 739 O O . ASN A 1 95 ? -6.448 -5.006 20.364 1.00 97.00 95 ASN A O 1
ATOM 743 N N . GLU A 1 96 ? -8.449 -4.077 20.723 1.00 97.75 96 GLU A N 1
ATOM 744 C CA . GLU A 1 96 ? -9.086 -4.756 19.593 1.00 97.75 96 GLU A CA 1
ATOM 745 C C . GLU A 1 96 ? -8.533 -4.279 18.254 1.00 97.75 96 GLU A C 1
ATOM 747 O O . GLU A 1 96 ? -8.347 -5.081 17.345 1.00 97.75 96 GLU A O 1
ATOM 752 N N . ALA A 1 97 ? -8.219 -2.985 18.134 1.00 98.38 97 ALA A N 1
ATOM 753 C CA . ALA A 1 97 ? -7.538 -2.471 16.953 1.00 98.38 97 ALA A CA 1
ATOM 754 C C . ALA A 1 97 ? -6.174 -3.146 16.746 1.00 98.38 97 ALA A C 1
ATOM 756 O O . ALA A 1 97 ? -5.835 -3.499 15.622 1.00 98.38 97 ALA A O 1
ATOM 757 N N . ILE A 1 98 ? -5.409 -3.362 17.820 1.00 98.25 98 ILE A N 1
ATOM 758 C CA . ILE A 1 98 ? -4.127 -4.076 17.760 1.00 98.25 98 ILE A CA 1
ATOM 759 C C . ILE A 1 98 ? -4.323 -5.517 17.273 1.00 98.25 98 ILE A C 1
ATOM 761 O O . ILE A 1 98 ? -3.560 -5.977 16.425 1.00 98.25 98 ILE A O 1
ATOM 765 N N . ASP A 1 99 ? -5.330 -6.231 17.777 1.00 97.88 99 ASP A N 1
ATOM 766 C CA . ASP A 1 99 ? -5.582 -7.615 17.363 1.00 97.88 99 ASP A CA 1
ATOM 767 C C . ASP A 1 99 ? -6.031 -7.717 15.901 1.00 97.88 99 ASP A C 1
ATOM 769 O O . ASP A 1 99 ? -5.577 -8.609 15.184 1.00 97.88 99 ASP A O 1
ATOM 773 N N . LEU A 1 100 ? -6.830 -6.759 15.429 1.00 98.19 100 LEU A N 1
ATOM 774 C CA . LEU A 1 100 ? -7.199 -6.640 14.017 1.00 98.19 100 LEU A CA 1
ATOM 775 C C . LEU A 1 100 ? -5.979 -6.362 13.126 1.00 98.19 100 LEU A C 1
ATOM 777 O O . LEU A 1 100 ? -5.840 -6.979 12.076 1.00 98.19 100 LEU A O 1
ATOM 781 N N . LEU A 1 101 ? -5.043 -5.510 13.554 1.00 98.19 101 LEU A N 1
ATOM 782 C CA . LEU A 1 101 ? -3.810 -5.255 12.795 1.00 98.19 101 LEU A CA 1
ATOM 783 C C . LEU A 1 101 ? -2.906 -6.494 12.713 1.00 98.19 101 LEU A C 1
ATOM 785 O O . LEU A 1 101 ? -2.304 -6.746 11.672 1.00 98.19 101 LEU A O 1
ATOM 789 N N . LYS A 1 102 ? -2.843 -7.318 13.768 1.00 97.25 102 LYS A N 1
ATOM 790 C CA . LYS A 1 102 ? -2.131 -8.609 13.704 1.00 97.25 102 LYS A CA 1
ATOM 791 C C . LYS A 1 102 ? -2.754 -9.541 12.663 1.00 97.25 102 LYS A C 1
ATOM 793 O O . LYS A 1 102 ? -2.019 -10.228 11.957 1.00 97.25 102 LYS A O 1
ATOM 798 N N . GLN A 1 103 ? -4.085 -9.571 12.576 1.00 95.56 103 GLN A N 1
ATOM 799 C CA . GLN A 1 103 ? -4.805 -10.359 11.572 1.00 95.56 103 GLN A CA 1
ATOM 800 C C . GLN A 1 103 ? -4.554 -9.823 10.155 1.00 95.56 103 GLN A C 1
ATOM 802 O O . GLN A 1 103 ? -4.236 -10.617 9.265 1.00 95.56 103 GLN A O 1
ATOM 807 N N . ASP A 1 104 ? -4.577 -8.495 9.968 1.00 95.81 104 ASP A N 1
ATOM 808 C CA . ASP A 1 104 ? -4.299 -7.870 8.667 1.00 95.81 104 ASP A CA 1
ATOM 809 C C . ASP A 1 104 ? -2.886 -8.225 8.186 1.00 95.81 104 ASP A C 1
ATOM 811 O O . ASP A 1 104 ? -2.726 -8.680 7.059 1.00 95.81 104 ASP A O 1
ATOM 815 N N . ILE A 1 105 ? -1.867 -8.162 9.055 1.00 95.62 105 ILE A N 1
ATOM 816 C CA . ILE A 1 105 ? -0.482 -8.536 8.705 1.00 95.62 105 ILE A CA 1
ATOM 817 C C . ILE A 1 105 ? -0.387 -9.972 8.166 1.00 95.62 105 ILE A C 1
ATOM 819 O O . ILE A 1 105 ? 0.313 -10.206 7.179 1.00 95.62 105 ILE A O 1
ATOM 823 N N . VAL A 1 106 ? -1.089 -10.934 8.779 1.00 93.25 106 VAL A N 1
ATOM 824 C CA . VAL A 1 106 ? -1.116 -12.330 8.301 1.00 93.25 106 VAL A CA 1
ATOM 825 C C . VAL A 1 106 ? -1.774 -12.414 6.924 1.00 93.25 106 VAL A C 1
ATOM 827 O O . VAL A 1 106 ? -1.282 -13.109 6.033 1.00 93.25 106 VAL A O 1
ATOM 830 N N . ARG A 1 107 ? -2.870 -11.675 6.731 1.00 91.69 107 ARG A N 1
ATOM 831 C CA . ARG A 1 107 ? -3.619 -11.632 5.474 1.00 91.69 107 ARG A CA 1
ATOM 832 C C . ARG A 1 107 ? -2.830 -10.943 4.357 1.00 91.69 107 ARG A C 1
ATOM 834 O O . ARG A 1 107 ? -2.884 -11.407 3.225 1.00 91.69 107 ARG A O 1
ATOM 841 N N . LEU A 1 108 ? -2.069 -9.889 4.650 1.00 92.50 108 LEU A N 1
ATOM 842 C CA . LEU A 1 108 ? -1.330 -9.079 3.672 1.00 92.50 108 LEU A CA 1
ATOM 843 C C . LEU A 1 108 ? -0.201 -9.831 2.942 1.00 92.50 108 LEU A C 1
ATOM 845 O O . LEU A 1 108 ? 0.323 -9.315 1.949 1.00 92.50 108 LEU A O 1
ATOM 849 N N . LEU A 1 109 ? 0.145 -11.050 3.372 1.00 85.75 109 LEU A N 1
ATOM 850 C CA . LEU A 1 109 ? 1.170 -11.910 2.772 1.00 85.75 109 LEU A CA 1
ATOM 851 C C . LEU A 1 109 ? 2.514 -11.173 2.605 1.00 85.75 109 LEU A C 1
ATOM 853 O O . LEU A 1 109 ? 3.246 -10.979 3.569 1.00 85.75 109 LEU A O 1
ATOM 857 N N . ASN A 1 110 ? 2.834 -10.748 1.378 1.00 86.00 110 ASN A N 1
ATOM 858 C CA . ASN A 1 110 ? 4.082 -10.075 1.015 1.00 86.00 110 ASN A CA 1
ATOM 859 C C . ASN A 1 110 ? 3.887 -8.593 0.669 1.00 86.00 110 ASN A C 1
ATOM 861 O O . ASN A 1 110 ? 4.785 -7.974 0.093 1.00 86.00 110 ASN A O 1
ATOM 865 N N . ASN A 1 111 ? 2.734 -7.997 0.987 1.00 91.75 111 ASN A N 1
ATOM 866 C CA . ASN A 1 111 ? 2.519 -6.572 0.760 1.00 91.75 111 ASN A CA 1
ATOM 867 C C . ASN A 1 111 ? 3.303 -5.735 1.787 1.00 91.75 111 ASN A C 1
ATOM 869 O O . ASN A 1 111 ? 2.775 -5.279 2.799 1.00 91.75 111 ASN A O 1
ATOM 873 N N . ARG A 1 112 ? 4.602 -5.554 1.521 1.00 93.00 112 ARG A N 1
ATOM 874 C CA . ARG A 1 112 ? 5.571 -4.937 2.442 1.00 93.00 112 ARG A CA 1
ATOM 875 C C . ARG A 1 112 ? 5.175 -3.528 2.876 1.00 93.00 112 ARG A C 1
ATOM 877 O O . ARG A 1 112 ? 5.422 -3.172 4.022 1.00 93.00 112 ARG A O 1
ATOM 884 N N . VAL A 1 113 ? 4.560 -2.746 1.988 1.00 92.94 113 VAL A N 1
ATOM 885 C CA . VAL A 1 113 ? 4.146 -1.365 2.283 1.00 92.94 113 VAL A CA 1
ATOM 886 C C . VAL A 1 113 ? 3.019 -1.343 3.315 1.00 92.94 113 VAL A C 1
ATOM 888 O O . VAL A 1 113 ? 3.096 -0.609 4.298 1.00 92.94 113 VAL A O 1
ATOM 891 N N . GLU A 1 114 ? 2.002 -2.180 3.128 1.00 94.69 114 GLU A N 1
ATOM 892 C CA . GLU A 1 114 ? 0.856 -2.239 4.041 1.00 94.69 114 GLU A CA 1
ATOM 893 C C . GLU A 1 114 ? 1.230 -2.919 5.365 1.00 94.69 114 GLU A C 1
ATOM 895 O O . GLU A 1 114 ? 0.837 -2.463 6.435 1.00 94.69 114 GLU A O 1
ATOM 900 N N . ILE A 1 115 ? 2.110 -3.924 5.325 1.00 96.50 115 ILE A N 1
ATOM 901 C CA . ILE A 1 115 ? 2.664 -4.542 6.536 1.00 96.50 115 ILE A CA 1
ATOM 902 C C . ILE A 1 115 ? 3.446 -3.511 7.367 1.00 96.50 115 ILE A C 1
ATOM 904 O O . ILE A 1 115 ? 3.309 -3.461 8.588 1.00 96.50 115 ILE A O 1
ATOM 908 N N . LEU A 1 116 ? 4.253 -2.656 6.725 1.00 97.19 116 LEU A N 1
ATOM 909 C CA . LEU A 1 116 ? 4.965 -1.570 7.409 1.00 97.19 116 LEU A CA 1
ATOM 910 C C . LEU A 1 116 ? 4.008 -0.568 8.060 1.00 97.19 116 LEU A C 1
ATOM 912 O O . LEU A 1 116 ? 4.239 -0.144 9.194 1.00 97.19 116 LEU A O 1
ATOM 916 N N . ARG A 1 117 ? 2.928 -0.203 7.359 1.00 96.75 117 ARG A N 1
ATOM 917 C CA . ARG A 1 117 ? 1.867 0.661 7.895 1.00 96.75 117 ARG A CA 1
ATOM 918 C C . ARG A 1 117 ? 1.285 0.072 9.183 1.00 96.75 117 ARG A C 1
ATOM 920 O O . ARG A 1 117 ? 1.121 0.819 10.150 1.00 96.75 117 ARG A O 1
ATOM 927 N N . ASP A 1 118 ? 1.025 -1.230 9.212 1.00 98.06 118 ASP A N 1
ATOM 928 C CA . ASP A 1 118 ? 0.397 -1.888 10.360 1.00 98.06 118 ASP A CA 1
ATOM 929 C C . ASP A 1 118 ? 1.331 -2.012 11.554 1.00 98.06 118 ASP A C 1
ATOM 931 O O . ASP A 1 118 ? 0.924 -1.674 12.663 1.00 98.06 118 ASP A O 1
ATOM 935 N N . TYR A 1 119 ? 2.598 -2.386 11.346 1.00 98.38 119 TYR A N 1
ATOM 936 C CA . TYR A 1 119 ? 3.577 -2.401 12.438 1.00 98.38 119 TYR A CA 1
ATOM 937 C C . TYR A 1 119 ? 3.770 -1.015 13.056 1.00 98.38 119 TYR A C 1
ATOM 939 O O . TYR A 1 119 ? 3.807 -0.888 14.282 1.00 98.38 119 TYR A O 1
ATOM 947 N N . ARG A 1 120 ? 3.842 0.036 12.228 1.00 98.19 120 ARG A N 1
ATOM 948 C CA . ARG A 1 120 ? 3.942 1.409 12.733 1.00 98.19 120 ARG A CA 1
ATOM 949 C C . ARG A 1 120 ? 2.726 1.772 13.583 1.00 98.19 120 ARG A C 1
ATOM 951 O O . ARG A 1 120 ? 2.887 2.246 14.705 1.00 98.19 120 ARG A O 1
ATOM 958 N N . LEU A 1 121 ? 1.519 1.513 13.075 1.00 98.31 121 LEU A N 1
ATOM 959 C CA . LEU A 1 121 ? 0.289 1.820 13.799 1.00 98.31 121 LEU A CA 1
ATOM 960 C C . LEU A 1 121 ? 0.175 1.000 15.092 1.00 98.31 121 LEU A C 1
ATOM 962 O O . LEU A 1 121 ? -0.137 1.560 16.136 1.00 98.31 121 LEU A O 1
ATOM 966 N N . MET A 1 122 ? 0.490 -0.296 15.065 1.00 98.44 122 MET A N 1
ATOM 967 C CA . MET A 1 122 ? 0.508 -1.139 16.265 1.00 98.44 122 MET A CA 1
ATOM 968 C C . MET A 1 122 ? 1.463 -0.599 17.331 1.00 98.44 122 MET A C 1
ATOM 970 O O . MET A 1 122 ? 1.080 -0.535 18.496 1.00 98.44 122 MET A O 1
ATOM 974 N N . ALA A 1 123 ? 2.674 -0.174 16.957 1.00 98.19 123 ALA A N 1
ATOM 975 C CA . ALA A 1 123 ? 3.628 0.408 17.901 1.00 98.19 123 ALA A CA 1
ATOM 976 C C . ALA A 1 123 ? 3.074 1.686 18.558 1.00 98.19 123 ALA A C 1
ATOM 978 O O . ALA A 1 123 ? 3.148 1.839 19.779 1.00 98.19 123 ALA A O 1
ATOM 979 N N . GLU A 1 124 ? 2.448 2.566 17.768 1.00 97.94 124 GLU A N 1
ATOM 980 C CA . GLU A 1 124 ? 1.773 3.770 18.272 1.00 97.94 124 GLU A CA 1
ATOM 981 C C . GLU A 1 124 ? 0.634 3.421 19.249 1.00 97.94 124 GLU A C 1
ATOM 983 O O . GLU A 1 124 ? 0.487 4.059 20.295 1.00 97.94 124 GLU A O 1
ATOM 988 N N . LEU A 1 125 ? -0.166 2.393 18.947 1.00 98.19 125 LEU A N 1
ATOM 989 C CA . LEU A 1 125 ? -1.256 1.944 19.820 1.00 98.19 125 LEU A CA 1
ATOM 990 C C . LEU A 1 125 ? -0.747 1.280 21.106 1.00 98.19 125 LEU A C 1
ATOM 992 O O . LEU A 1 125 ? -1.293 1.535 22.182 1.00 98.19 125 LEU A O 1
ATOM 996 N N 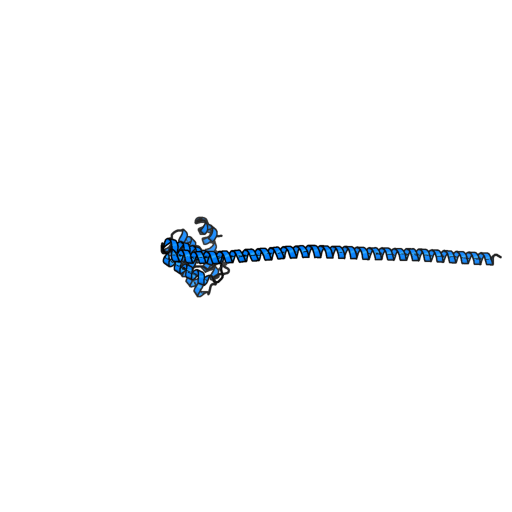. TYR A 1 126 ? 0.317 0.477 21.035 1.00 98.31 126 TYR A N 1
ATOM 997 C CA . TYR A 1 126 ? 0.964 -0.080 22.223 1.00 98.31 126 TYR A CA 1
ATOM 998 C C . TYR A 1 126 ? 1.489 1.028 23.142 1.00 98.31 126 TYR A C 1
ATOM 1000 O O . TYR A 1 126 ? 1.255 0.983 24.348 1.00 98.31 126 TYR A O 1
ATOM 1008 N N . ALA A 1 127 ? 2.105 2.073 22.583 1.00 96.81 127 ALA A N 1
ATOM 1009 C CA . ALA A 1 127 ? 2.550 3.220 23.370 1.00 96.81 127 ALA A CA 1
ATOM 1010 C C . ALA A 1 127 ? 1.371 3.930 24.061 1.00 96.81 127 ALA A C 1
ATOM 1012 O O . ALA A 1 127 ? 1.433 4.214 25.256 1.00 96.81 127 ALA A O 1
ATOM 1013 N N . LYS A 1 128 ? 0.256 4.146 23.345 1.00 96.12 128 LYS A N 1
ATOM 1014 C CA . LYS A 1 128 ? -0.957 4.781 23.898 1.00 96.12 128 LYS A CA 1
ATOM 1015 C C . LYS A 1 128 ? -1.651 3.964 24.988 1.00 96.12 128 LYS A C 1
ATOM 1017 O O . LYS A 1 128 ? -2.322 4.540 25.835 1.00 96.12 128 LYS A O 1
ATOM 1022 N N . THR A 1 129 ? -1.508 2.644 24.960 1.00 96.06 129 THR A N 1
ATOM 1023 C CA . THR A 1 129 ? -2.084 1.731 25.961 1.00 96.06 129 THR A CA 1
ATOM 1024 C C . THR A 1 129 ? -1.155 1.485 27.157 1.00 96.06 129 THR A C 1
ATOM 1026 O O . THR A 1 129 ? -1.490 0.686 28.026 1.00 96.06 129 THR A O 1
ATOM 1029 N N . GLY A 1 130 ? 0.002 2.161 27.225 1.00 93.38 130 GLY A N 1
ATOM 1030 C CA . GLY A 1 130 ? 0.988 2.006 28.305 1.00 93.38 130 GLY A CA 1
ATOM 1031 C C . GLY A 1 130 ? 1.902 0.783 28.159 1.00 93.38 130 GLY A C 1
ATOM 1032 O O . GLY A 1 130 ? 2.731 0.515 29.027 1.00 93.38 130 GLY A O 1
ATOM 1033 N N . ASN A 1 131 ? 1.805 0.058 27.045 1.00 96.38 131 ASN A N 1
ATOM 1034 C CA . ASN A 1 131 ? 2.576 -1.149 26.753 1.00 96.38 131 ASN A CA 1
ATOM 1035 C C . ASN A 1 131 ? 3.936 -0.803 26.120 1.00 96.38 131 ASN A C 1
ATOM 1037 O O . ASN A 1 131 ? 4.214 -1.138 24.967 1.00 96.38 131 ASN A O 1
ATOM 1041 N N . ALA A 1 132 ? 4.789 -0.095 26.867 1.00 95.75 132 ALA A N 1
ATOM 1042 C CA . ALA A 1 132 ? 6.045 0.463 26.353 1.00 95.75 132 ALA A CA 1
ATOM 1043 C C . ALA A 1 132 ? 7.004 -0.596 25.777 1.00 95.75 132 ALA A C 1
ATOM 1045 O O . ALA A 1 132 ? 7.639 -0.359 24.749 1.00 95.75 132 ALA A O 1
ATOM 1046 N N . LYS A 1 133 ? 7.076 -1.781 26.402 1.00 97.69 133 LYS A N 1
ATOM 1047 C CA . LYS A 1 133 ? 7.912 -2.889 25.919 1.00 97.69 133 LYS A CA 1
ATOM 1048 C C . LYS A 1 133 ? 7.447 -3.372 24.544 1.00 97.69 133 LYS A C 1
ATOM 1050 O O . LYS A 1 133 ? 8.238 -3.387 23.606 1.00 97.69 133 LYS A O 1
ATOM 1055 N N . GLN A 1 134 ? 6.158 -3.686 24.406 1.00 97.94 134 GLN A N 1
ATOM 1056 C CA . GLN A 1 134 ? 5.585 -4.124 23.133 1.00 97.94 134 GLN A CA 1
ATOM 1057 C C . GLN A 1 134 ? 5.675 -3.031 22.064 1.00 97.94 134 GLN A C 1
ATOM 1059 O O . GLN A 1 134 ? 5.905 -3.342 20.899 1.00 97.94 134 GLN A O 1
ATOM 1064 N N . ALA A 1 135 ? 5.541 -1.755 22.440 1.00 97.94 135 ALA A N 1
ATOM 1065 C CA . ALA A 1 135 ? 5.729 -0.639 21.518 1.00 97.94 135 ALA A CA 1
ATOM 1066 C C . ALA A 1 135 ? 7.155 -0.616 20.947 1.00 97.94 135 ALA A C 1
ATOM 1068 O O . ALA A 1 135 ? 7.317 -0.553 19.730 1.00 97.94 135 ALA A O 1
ATOM 1069 N N . ALA A 1 136 ? 8.174 -0.730 21.807 1.00 98.00 136 ALA A N 1
ATOM 1070 C CA . ALA A 1 136 ? 9.576 -0.754 21.394 1.00 98.00 136 ALA A CA 1
ATOM 1071 C C . ALA A 1 136 ? 9.900 -1.972 20.514 1.00 98.00 136 ALA A C 1
ATOM 1073 O O . ALA A 1 136 ? 10.506 -1.819 19.455 1.00 98.00 136 ALA A O 1
ATOM 1074 N N . GLU A 1 137 ? 9.444 -3.165 20.906 1.00 98.31 137 GLU A N 1
ATOM 1075 C CA . GLU A 1 137 ? 9.622 -4.399 20.128 1.00 98.31 137 GLU A CA 1
ATOM 1076 C C . GLU A 1 137 ? 8.955 -4.295 18.747 1.00 98.31 137 GLU A C 1
ATOM 1078 O O . GLU A 1 137 ? 9.570 -4.592 17.722 1.00 98.31 137 GLU A O 1
ATOM 1083 N N . THR A 1 138 ? 7.715 -3.804 18.699 1.00 98.12 138 THR A N 1
ATOM 1084 C CA . THR A 1 138 ? 6.962 -3.635 17.447 1.00 98.12 138 THR A CA 1
ATOM 1085 C C . THR A 1 138 ? 7.607 -2.579 16.546 1.00 98.12 138 THR A C 1
ATOM 1087 O O . THR A 1 138 ? 7.701 -2.772 15.332 1.00 98.12 138 THR A O 1
ATOM 1090 N N . TYR A 1 139 ? 8.101 -1.480 17.121 1.00 98.12 139 TYR A N 1
ATOM 1091 C CA . TYR A 1 139 ? 8.788 -0.434 16.368 1.00 98.12 139 TYR A CA 1
ATOM 1092 C C . TYR A 1 139 ? 10.141 -0.906 15.816 1.00 98.12 139 TYR A C 1
ATOM 1094 O O . TYR A 1 139 ? 10.484 -0.584 14.681 1.00 98.12 139 TYR A O 1
ATOM 1102 N N . ALA A 1 140 ? 10.877 -1.740 16.556 1.00 98.38 140 ALA A N 1
ATOM 1103 C CA . ALA A 1 140 ? 12.099 -2.365 16.051 1.00 98.38 140 ALA A CA 1
ATOM 1104 C C . ALA A 1 140 ? 11.822 -3.265 14.831 1.00 98.38 140 ALA A C 1
ATOM 1106 O O . ALA A 1 140 ? 12.568 -3.226 13.853 1.00 98.38 140 ALA A O 1
ATOM 1107 N N . ILE A 1 141 ? 10.712 -4.018 14.842 1.00 98.00 141 ILE A N 1
ATOM 1108 C CA . ILE A 1 141 ? 10.277 -4.812 13.679 1.00 98.00 141 ILE A CA 1
ATOM 1109 C C . ILE A 1 141 ? 9.940 -3.906 12.487 1.00 98.00 141 ILE A C 1
ATOM 1111 O O . ILE A 1 141 ? 10.311 -4.223 11.354 1.00 98.00 141 ILE A O 1
ATOM 1115 N N . PHE A 1 142 ? 9.251 -2.786 12.728 1.00 98.00 142 PHE A N 1
ATOM 1116 C CA . PHE A 1 142 ? 8.968 -1.786 11.697 1.00 98.00 142 PHE A CA 1
ATOM 1117 C C . PHE A 1 142 ? 10.260 -1.264 11.047 1.00 98.00 142 PHE A C 1
ATOM 1119 O O . PHE A 1 142 ? 10.374 -1.328 9.823 1.00 98.00 142 PHE A O 1
ATOM 1126 N N . LEU A 1 143 ? 11.243 -0.831 11.847 1.00 97.75 143 LEU A N 1
ATOM 1127 C CA . LEU A 1 143 ? 12.526 -0.320 11.347 1.00 97.75 143 LEU A CA 1
ATOM 1128 C C . LEU A 1 143 ? 13.274 -1.372 10.523 1.00 97.75 143 LEU A C 1
ATOM 1130 O O . LEU A 1 143 ? 13.630 -1.113 9.378 1.00 97.75 143 LEU A O 1
ATOM 1134 N N . ALA A 1 144 ? 13.404 -2.599 11.036 1.00 97.50 144 ALA A N 1
ATOM 1135 C CA . ALA A 1 144 ? 14.085 -3.675 10.315 1.00 97.50 144 ALA A CA 1
ATOM 1136 C C . ALA A 1 144 ? 13.436 -3.979 8.948 1.00 97.50 144 ALA A C 1
ATOM 1138 O O . ALA A 1 144 ? 14.120 -4.232 7.953 1.00 97.50 144 ALA A O 1
ATOM 1139 N N . LYS A 1 145 ? 12.099 -3.936 8.871 1.00 95.81 145 LYS A N 1
ATOM 1140 C CA . LYS A 1 145 ? 11.368 -4.117 7.608 1.00 95.81 145 LYS A CA 1
ATOM 1141 C C . LYS A 1 145 ? 11.521 -2.914 6.674 1.00 95.81 145 LYS A C 1
ATOM 1143 O O . LYS A 1 145 ? 11.549 -3.110 5.458 1.00 95.81 145 LYS A O 1
ATOM 1148 N N . GLN A 1 146 ? 11.601 -1.702 7.220 1.00 96.56 146 GLN A N 1
ATOM 1149 C CA . GLN A 1 146 ? 11.778 -0.470 6.456 1.00 96.56 146 GLN A CA 1
ATOM 1150 C C . GLN A 1 146 ? 13.164 -0.442 5.812 1.00 96.56 146 GLN A C 1
ATOM 1152 O O . GLN A 1 146 ? 13.260 -0.238 4.604 1.00 96.56 146 GLN A O 1
ATOM 1157 N N . ASP A 1 147 ? 14.203 -0.742 6.587 1.00 96.00 147 ASP A N 1
ATOM 1158 C CA . ASP A 1 147 ? 15.584 -0.816 6.110 1.00 96.00 147 ASP A CA 1
ATOM 1159 C C . ASP A 1 147 ? 15.724 -1.862 5.002 1.00 96.00 147 ASP A C 1
ATOM 1161 O O . ASP A 1 147 ? 16.280 -1.588 3.940 1.00 96.00 147 ASP A O 1
ATOM 1165 N N . SER A 1 148 ? 15.123 -3.041 5.194 1.00 94.62 148 SER A N 1
ATOM 1166 C CA . SER A 1 148 ? 15.088 -4.085 4.167 1.00 94.62 148 SER A CA 1
ATOM 1167 C C . SER A 1 148 ? 14.394 -3.620 2.878 1.00 94.62 148 SER A C 1
ATOM 1169 O O . SER A 1 148 ? 14.848 -3.953 1.784 1.00 94.62 148 SER A O 1
ATOM 1171 N N . LEU A 1 149 ? 13.296 -2.860 2.977 1.00 93.88 149 LEU A N 1
ATOM 1172 C CA . LEU A 1 149 ? 12.594 -2.334 1.802 1.00 93.88 149 LEU A CA 1
ATOM 1173 C C . LEU A 1 149 ? 13.438 -1.292 1.057 1.00 93.88 149 LEU A C 1
ATOM 1175 O O . LEU A 1 149 ? 13.490 -1.324 -0.171 1.00 93.88 149 LEU A O 1
ATOM 1179 N N . LEU A 1 150 ? 14.103 -0.397 1.790 1.00 93.81 150 LEU A N 1
ATOM 1180 C CA . LEU A 1 150 ? 14.967 0.636 1.216 1.00 93.81 150 LEU A CA 1
ATOM 1181 C C . LEU A 1 150 ? 16.205 0.033 0.543 1.00 93.81 150 LEU A C 1
ATOM 1183 O O . LEU A 1 150 ? 16.534 0.427 -0.574 1.00 93.81 150 LEU A O 1
ATOM 1187 N N . ALA A 1 151 ? 16.834 -0.965 1.168 1.00 93.94 151 ALA A N 1
ATOM 1188 C CA . ALA A 1 151 ? 17.982 -1.669 0.599 1.00 93.94 151 ALA A CA 1
ATOM 1189 C C . ALA A 1 151 ? 17.634 -2.351 -0.736 1.00 93.94 151 ALA A C 1
ATOM 1191 O O . ALA A 1 151 ? 18.386 -2.254 -1.707 1.00 93.94 151 ALA A O 1
ATOM 1192 N N . ASP A 1 152 ? 16.463 -2.990 -0.821 1.00 91.50 152 ASP A N 1
ATOM 1193 C CA . ASP A 1 152 ? 16.003 -3.592 -2.073 1.00 91.50 152 ASP A CA 1
ATOM 1194 C C . ASP A 1 152 ? 15.715 -2.530 -3.144 1.00 91.50 152 ASP A C 1
ATOM 1196 O O . ASP A 1 152 ? 16.099 -2.703 -4.300 1.00 91.50 152 ASP A O 1
ATOM 1200 N N . GLN A 1 153 ? 15.075 -1.414 -2.779 1.00 90.75 153 GLN A N 1
ATOM 1201 C CA . GLN A 1 153 ? 14.819 -0.308 -3.710 1.00 90.75 153 GLN A CA 1
ATOM 1202 C C . GLN A 1 153 ? 16.114 0.292 -4.264 1.00 90.75 153 GLN A C 1
ATOM 1204 O O . GLN A 1 153 ? 16.211 0.548 -5.465 1.00 90.75 153 GLN A O 1
ATOM 1209 N N . GLU A 1 154 ? 17.116 0.486 -3.410 1.00 92.12 154 GLU A N 1
ATOM 1210 C CA . GLU A 1 154 ? 18.426 0.981 -3.821 1.00 92.12 154 GLU A CA 1
ATOM 1211 C C . GLU A 1 154 ? 19.127 0.008 -4.774 1.00 92.12 154 GLU A C 1
ATOM 1213 O O . GLU A 1 154 ? 19.624 0.432 -5.820 1.00 92.12 154 GLU A O 1
ATOM 1218 N N . LYS A 1 155 ? 19.080 -1.294 -4.475 1.00 93.00 155 LYS A N 1
ATOM 1219 C CA . LYS A 1 155 ? 19.620 -2.346 -5.342 1.00 93.00 155 LYS A CA 1
ATOM 1220 C C . LYS A 1 155 ? 18.934 -2.388 -6.710 1.00 93.00 155 LYS A C 1
ATOM 1222 O O . LYS A 1 155 ? 19.603 -2.503 -7.733 1.00 93.00 155 LYS A O 1
ATOM 1227 N N . TYR A 1 156 ? 17.606 -2.293 -6.769 1.00 90.69 156 TYR A N 1
ATOM 1228 C CA . TYR A 1 156 ? 16.907 -2.267 -8.059 1.00 90.69 156 TYR A CA 1
ATOM 1229 C C . TYR A 1 156 ? 17.227 -1.001 -8.856 1.00 90.69 156 TYR A C 1
ATOM 1231 O O . TYR A 1 156 ? 17.406 -1.076 -10.072 1.00 90.69 156 TYR A O 1
ATOM 1239 N N . ARG A 1 157 ? 17.371 0.145 -8.178 1.00 90.69 157 ARG A N 1
ATOM 1240 C CA . ARG A 1 157 ? 17.799 1.396 -8.812 1.00 90.69 157 ARG A CA 1
ATOM 1241 C C . ARG A 1 157 ? 19.202 1.266 -9.408 1.00 90.69 157 ARG A C 1
ATOM 1243 O O . ARG A 1 157 ? 19.394 1.666 -10.555 1.00 90.69 157 ARG A O 1
ATOM 1250 N N . SER A 1 158 ? 20.160 0.682 -8.686 1.00 92.19 158 SER A N 1
ATOM 1251 C CA . SER A 1 158 ? 21.517 0.487 -9.213 1.00 92.19 158 SER A CA 1
ATOM 1252 C C . SER A 1 158 ? 21.526 -0.444 -10.429 1.00 92.19 158 SER A C 1
ATOM 1254 O O . SER A 1 158 ? 22.105 -0.091 -11.451 1.00 92.19 158 SER A O 1
ATOM 1256 N N . ILE A 1 159 ? 20.796 -1.566 -10.372 1.00 92.12 159 ILE A N 1
ATOM 1257 C CA . ILE A 1 159 ? 20.656 -2.498 -11.504 1.00 92.12 159 ILE A CA 1
ATOM 1258 C C . ILE A 1 159 ? 20.041 -1.798 -12.724 1.00 92.12 159 ILE A C 1
ATOM 1260 O O . ILE A 1 159 ? 20.529 -1.974 -13.839 1.00 92.12 159 ILE A O 1
ATOM 1264 N N . SER A 1 160 ? 18.989 -0.992 -12.536 1.00 91.50 160 SER A N 1
ATOM 1265 C CA . SER A 1 160 ? 18.363 -0.257 -13.644 1.00 91.50 160 SER A CA 1
ATOM 1266 C C . SER A 1 160 ? 19.321 0.743 -14.293 1.00 91.50 160 SER A C 1
ATOM 1268 O O . SER A 1 160 ? 19.414 0.799 -15.515 1.00 91.50 160 SER A O 1
ATOM 1270 N N . PHE A 1 161 ? 20.106 1.455 -13.482 1.00 94.12 161 PHE A N 1
ATOM 1271 C CA . PHE A 1 161 ? 21.093 2.414 -13.963 1.00 94.12 161 PHE A CA 1
ATOM 1272 C C . PHE A 1 161 ? 22.239 1.736 -14.730 1.00 94.12 161 PHE A C 1
ATOM 1274 O O . PHE A 1 161 ? 22.665 2.217 -15.780 1.00 94.12 161 PHE A O 1
ATOM 1281 N N . GLU A 1 162 ? 22.727 0.593 -14.243 1.00 93.56 162 GLU A N 1
ATOM 1282 C CA . GLU A 1 162 ? 23.719 -0.219 -14.958 1.00 93.56 162 GLU A CA 1
ATOM 1283 C C . GLU A 1 162 ? 23.168 -0.742 -16.292 1.00 93.56 162 GLU A C 1
ATOM 1285 O O . GLU A 1 162 ? 23.865 -0.700 -17.308 1.00 93.56 162 GLU A O 1
ATOM 1290 N N . ALA A 1 163 ? 21.910 -1.190 -16.314 1.00 94.12 163 ALA A N 1
ATOM 1291 C CA . ALA A 1 163 ? 21.250 -1.652 -17.531 1.00 94.12 163 ALA A CA 1
ATOM 1292 C C . ALA A 1 163 ? 21.088 -0.522 -18.563 1.00 94.12 163 ALA A C 1
ATOM 1294 O O . ALA A 1 163 ? 21.385 -0.729 -19.741 1.00 94.12 163 ALA A O 1
ATOM 1295 N N . GLU A 1 164 ? 20.683 0.677 -18.134 1.00 93.50 164 GLU A N 1
ATOM 1296 C CA . GLU A 1 164 ? 20.591 1.864 -18.994 1.00 93.50 164 GLU A CA 1
ATOM 1297 C C . GLU A 1 164 ? 21.950 2.245 -19.591 1.00 93.50 164 GLU A C 1
ATOM 1299 O O . GLU A 1 164 ? 22.050 2.478 -20.798 1.00 93.50 164 GLU A O 1
ATOM 1304 N N . GLN A 1 165 ? 23.018 2.237 -18.786 1.00 95.44 165 GLN A N 1
ATOM 1305 C CA . GLN A 1 165 ? 24.372 2.494 -19.282 1.00 95.44 165 GLN A CA 1
ATOM 1306 C C . GLN A 1 165 ? 24.817 1.457 -20.316 1.00 95.44 165 GLN A C 1
ATOM 1308 O O . GLN A 1 165 ? 25.342 1.821 -21.370 1.00 95.44 165 GLN A O 1
ATOM 1313 N N . GLN A 1 166 ? 24.592 0.168 -20.047 1.00 95.06 166 GLN A N 1
ATOM 1314 C CA . GLN A 1 166 ? 24.936 -0.895 -20.993 1.00 95.06 166 GLN A CA 1
ATOM 1315 C C . GLN A 1 166 ? 24.131 -0.793 -22.290 1.00 95.06 166 GLN A C 1
ATOM 1317 O O . GLN A 1 166 ? 24.677 -1.029 -23.368 1.00 95.06 166 GLN A O 1
ATOM 1322 N N . MET A 1 167 ? 22.846 -0.446 -22.204 1.00 94.56 167 MET A N 1
ATOM 1323 C CA . MET A 1 167 ? 21.985 -0.270 -23.371 1.00 94.56 167 MET A CA 1
ATOM 1324 C C . MET A 1 167 ? 22.436 0.926 -24.213 1.00 94.56 167 MET A C 1
ATOM 1326 O O . MET A 1 167 ? 22.627 0.771 -25.416 1.00 94.56 167 MET A O 1
ATOM 1330 N N . SER A 1 168 ? 22.734 2.059 -23.575 1.00 95.12 168 SER A N 1
ATOM 1331 C CA . SER A 1 168 ? 23.293 3.246 -24.232 1.00 95.12 168 SER A CA 1
ATOM 1332 C C . SER A 1 168 ? 24.631 2.946 -24.924 1.00 95.12 168 SER A C 1
ATOM 1334 O O . SER A 1 168 ? 24.821 3.263 -26.099 1.00 95.12 168 SER A O 1
ATOM 1336 N N . ALA A 1 169 ? 25.542 2.235 -24.249 1.00 95.81 169 ALA A N 1
ATOM 1337 C CA . ALA A 1 169 ? 26.814 1.823 -24.840 1.00 95.81 169 ALA A CA 1
ATOM 1338 C C . ALA A 1 169 ? 26.627 0.899 -26.060 1.00 95.81 169 ALA A C 1
ATOM 1340 O O . ALA A 1 169 ? 27.324 1.051 -27.067 1.00 95.81 169 ALA A O 1
ATOM 1341 N N . LYS A 1 170 ? 25.671 -0.040 -25.998 1.00 95.56 170 LYS A N 1
ATOM 1342 C CA . LYS A 1 170 ? 25.322 -0.910 -27.132 1.00 95.56 170 LYS A CA 1
ATOM 1343 C C . LYS A 1 170 ? 24.712 -0.126 -28.289 1.00 95.56 170 LYS A C 1
ATOM 1345 O O . LYS A 1 170 ? 25.060 -0.400 -29.431 1.00 95.56 170 LYS A O 1
ATOM 1350 N N . GLU A 1 171 ? 23.852 0.846 -28.015 1.00 94.31 171 GLU A N 1
ATOM 1351 C CA . GLU A 1 171 ? 23.224 1.678 -29.044 1.00 94.31 171 GLU A CA 1
ATOM 1352 C C . GLU A 1 171 ? 24.255 2.545 -29.781 1.00 94.31 171 GLU A C 1
ATOM 1354 O O . GLU A 1 171 ? 24.259 2.600 -31.012 1.00 94.31 171 GLU A O 1
ATOM 1359 N N . ILE A 1 172 ? 25.228 3.104 -29.051 1.00 94.81 172 ILE A N 1
ATOM 1360 C CA . ILE A 1 172 ? 26.389 3.785 -29.643 1.00 94.81 172 ILE A CA 1
ATOM 1361 C C . ILE A 1 172 ? 27.207 2.818 -30.514 1.00 94.81 172 ILE A C 1
ATOM 1363 O O . ILE A 1 172 ? 27.597 3.170 -31.629 1.00 94.81 172 ILE A O 1
ATOM 1367 N N . ALA A 1 173 ? 27.466 1.598 -30.035 1.00 94.38 173 ALA A N 1
ATOM 1368 C CA . ALA A 1 173 ? 28.224 0.601 -30.788 1.00 94.38 173 ALA A CA 1
ATOM 1369 C C . ALA A 1 173 ? 27.499 0.160 -32.072 1.00 94.38 173 ALA A C 1
ATOM 1371 O O . ALA A 1 173 ? 28.135 0.063 -33.121 1.00 94.38 173 ALA A O 1
ATOM 1372 N N . ILE A 1 174 ? 26.181 -0.055 -32.010 1.00 94.69 174 ILE A N 1
ATOM 1373 C CA . ILE A 1 174 ? 25.345 -0.382 -33.174 1.00 94.69 174 ILE A CA 1
ATOM 1374 C C . ILE A 1 174 ? 25.390 0.765 -34.184 1.00 94.69 174 ILE A C 1
ATOM 1376 O O . ILE A 1 174 ? 25.734 0.530 -35.338 1.00 94.69 174 ILE A O 1
ATOM 1380 N N . SER A 1 175 ? 25.159 2.005 -33.747 1.00 93.31 175 SER A N 1
ATOM 1381 C CA . SER A 1 175 ? 25.238 3.188 -34.616 1.00 93.31 175 SER A CA 1
ATOM 1382 C C . SER A 1 175 ? 26.609 3.325 -35.289 1.00 93.31 175 SER A C 1
ATOM 1384 O O . SER A 1 175 ? 26.713 3.633 -36.481 1.00 93.31 175 SER A O 1
ATOM 1386 N N . LYS A 1 176 ? 27.693 3.035 -34.559 1.00 94.19 176 LYS A N 1
ATOM 1387 C CA . LYS A 1 176 ? 29.046 3.022 -35.123 1.00 94.19 176 LYS A CA 1
ATOM 1388 C C . LYS A 1 176 ? 29.206 1.935 -36.190 1.00 94.19 176 LYS A C 1
ATOM 1390 O O . LYS A 1 176 ? 29.680 2.241 -37.281 1.00 94.19 176 LYS A O 1
ATOM 1395 N N . LEU A 1 177 ? 28.788 0.703 -35.902 1.00 92.88 177 LEU A N 1
ATOM 1396 C CA . LEU A 1 177 ? 28.858 -0.423 -36.840 1.00 92.88 177 LEU A CA 1
ATOM 1397 C C . LEU A 1 177 ? 28.008 -0.188 -38.096 1.00 92.88 177 LEU A C 1
ATOM 1399 O O . LEU A 1 177 ? 28.445 -0.494 -39.205 1.00 92.88 177 LEU A O 1
ATOM 1403 N N . GLU A 1 178 ? 26.816 0.390 -37.950 1.00 92.50 178 GLU A N 1
ATOM 1404 C CA . GLU A 1 178 ? 25.953 0.762 -39.074 1.00 92.50 178 GLU A CA 1
ATOM 1405 C C . GLU A 1 178 ? 26.607 1.826 -39.957 1.00 92.50 178 GLU A C 1
ATOM 1407 O O . GLU A 1 178 ? 26.609 1.702 -41.184 1.00 92.50 178 GLU A O 1
ATOM 1412 N N . ASN A 1 179 ? 27.224 2.840 -39.346 1.00 92.25 179 ASN A N 1
ATOM 1413 C CA . ASN A 1 179 ? 27.968 3.863 -40.074 1.00 92.25 179 ASN A CA 1
ATOM 1414 C C . ASN A 1 179 ? 29.198 3.285 -40.787 1.00 92.25 179 ASN A C 1
ATOM 1416 O O . ASN A 1 179 ? 29.400 3.572 -41.967 1.00 92.25 179 ASN A O 1
ATOM 1420 N N . GLU A 1 180 ? 29.987 2.439 -40.121 1.00 91.62 180 GLU A N 1
ATOM 1421 C CA . GLU A 1 180 ? 31.132 1.752 -40.732 1.00 91.62 180 GLU A CA 1
ATOM 1422 C C . GLU A 1 180 ? 30.689 0.879 -41.916 1.00 91.62 180 GLU A C 1
ATOM 1424 O O . GLU A 1 180 ? 31.258 0.971 -43.005 1.00 91.62 180 GLU A O 1
ATOM 1429 N N . SER A 1 181 ? 29.616 0.101 -41.748 1.00 90.19 181 SER A N 1
ATOM 1430 C CA . SER A 1 181 ? 29.014 -0.715 -42.810 1.00 90.19 181 SER A CA 1
ATOM 1431 C C . SER A 1 181 ? 28.523 0.132 -43.993 1.00 90.19 181 SER A C 1
ATOM 1433 O O . SER A 1 181 ? 28.766 -0.199 -45.164 1.00 90.19 181 SER A O 1
ATOM 1435 N N . ARG A 1 182 ? 27.884 1.276 -43.712 1.00 92.19 182 ARG A N 1
ATOM 1436 C CA . ARG A 1 182 ? 27.418 2.226 -44.730 1.00 92.19 182 ARG A CA 1
ATOM 1437 C C . ARG A 1 182 ? 28.585 2.826 -45.512 1.00 92.19 182 ARG A C 1
ATOM 1439 O O . ARG A 1 182 ? 28.543 2.834 -46.743 1.00 92.19 182 ARG A O 1
ATOM 1446 N N . VAL A 1 183 ? 29.631 3.285 -44.824 1.00 91.19 183 VAL A N 1
ATOM 1447 C CA . VAL A 1 183 ? 30.842 3.835 -45.453 1.00 91.19 183 VAL A CA 1
ATOM 1448 C C . VAL A 1 183 ? 31.548 2.770 -46.291 1.00 91.19 183 VAL A C 1
ATOM 1450 O O . VAL A 1 183 ? 31.880 3.036 -47.446 1.00 91.19 183 VAL A O 1
ATOM 1453 N N . ALA A 1 184 ? 31.705 1.550 -45.773 1.00 89.12 184 ALA A N 1
ATOM 1454 C CA . ALA A 1 184 ? 32.313 0.441 -46.506 1.00 89.12 184 ALA A CA 1
ATOM 1455 C C . ALA A 1 184 ? 31.531 0.095 -47.785 1.00 89.12 184 ALA A C 1
ATOM 1457 O O . ALA A 1 184 ? 32.123 -0.130 -48.842 1.00 89.12 184 ALA A O 1
ATOM 1458 N N . THR A 1 185 ? 30.196 0.108 -47.719 1.00 91.50 185 THR A N 1
ATOM 1459 C CA . THR A 1 185 ? 29.330 -0.126 -48.884 1.00 91.50 185 THR A CA 1
ATOM 1460 C C . THR A 1 185 ? 29.486 0.974 -49.936 1.00 91.50 185 THR A C 1
ATOM 1462 O O . THR A 1 185 ? 29.624 0.670 -51.123 1.00 91.50 185 THR A O 1
ATOM 1465 N N . LEU A 1 186 ? 29.523 2.244 -49.518 1.00 91.12 186 LEU A N 1
ATOM 1466 C CA . LEU A 1 186 ? 29.765 3.376 -50.417 1.00 91.12 186 LEU A CA 1
ATOM 1467 C C . LEU A 1 186 ? 31.154 3.299 -51.065 1.00 91.12 186 LEU A C 1
ATOM 1469 O O . LEU A 1 186 ? 31.262 3.437 -52.283 1.00 91.12 186 LEU A O 1
ATOM 1473 N N . MET A 1 187 ? 32.197 3.010 -50.279 1.00 89.19 187 MET A N 1
ATOM 1474 C CA . MET A 1 187 ? 33.560 2.818 -50.783 1.00 89.19 187 MET A CA 1
ATOM 1475 C C . MET A 1 187 ? 33.637 1.688 -51.807 1.00 89.19 187 MET A C 1
ATOM 1477 O O . MET A 1 187 ? 34.231 1.866 -52.868 1.00 89.19 187 MET A O 1
ATOM 1481 N N . ARG A 1 188 ? 33.017 0.535 -51.523 1.00 92.19 188 ARG A N 1
ATOM 1482 C CA . ARG A 1 188 ? 32.988 -0.600 -52.455 1.00 92.19 188 ARG A CA 1
ATOM 1483 C C . ARG A 1 188 ? 32.352 -0.204 -53.785 1.00 92.19 188 ARG A C 1
ATOM 1485 O O . ARG A 1 188 ? 32.930 -0.468 -54.835 1.00 92.19 188 ARG A O 1
ATOM 1492 N N . ASN A 1 189 ? 31.201 0.464 -53.748 1.00 92.31 189 ASN A N 1
ATOM 1493 C CA . ASN A 1 189 ? 30.507 0.904 -54.959 1.00 92.31 189 ASN A CA 1
ATOM 1494 C C . ASN A 1 189 ? 31.335 1.930 -55.750 1.00 92.31 189 ASN A C 1
ATOM 1496 O O . ASN A 1 189 ? 31.418 1.844 -56.974 1.00 92.31 189 ASN A O 1
ATOM 1500 N N . PHE A 1 190 ? 31.993 2.860 -55.056 1.00 93.38 190 PHE A N 1
ATOM 1501 C CA . PHE A 1 190 ? 32.865 3.853 -55.676 1.00 93.38 190 PHE A CA 1
ATOM 1502 C C . PHE A 1 190 ? 34.083 3.213 -56.361 1.00 93.38 190 PHE A C 1
ATOM 1504 O O . PHE A 1 190 ? 34.378 3.529 -57.514 1.00 93.38 190 PHE A O 1
ATOM 1511 N N . LEU A 1 191 ? 34.747 2.258 -55.699 1.00 94.00 191 LEU A N 1
ATOM 1512 C CA . LEU A 1 191 ? 35.883 1.520 -56.265 1.00 94.00 191 LEU A CA 1
ATOM 1513 C C . LEU A 1 191 ? 35.484 0.692 -57.491 1.00 94.00 191 LEU A C 1
ATOM 1515 O O . LEU A 1 191 ? 36.217 0.683 -58.479 1.00 94.00 191 LEU A O 1
ATOM 1519 N N . ILE A 1 192 ? 34.313 0.047 -57.463 1.00 94.44 192 ILE A N 1
ATOM 1520 C CA . ILE A 1 192 ? 33.764 -0.656 -58.634 1.00 94.44 192 ILE A CA 1
ATOM 1521 C C . ILE A 1 192 ? 33.546 0.333 -59.788 1.00 94.44 192 ILE A C 1
ATOM 1523 O O . ILE A 1 192 ? 33.943 0.047 -60.917 1.00 94.44 192 ILE A O 1
ATOM 1527 N N . GLY A 1 193 ? 32.984 1.514 -59.512 1.00 93.94 193 GLY A N 1
ATOM 1528 C CA . GLY A 1 193 ? 32.799 2.567 -60.514 1.00 93.94 193 GLY A CA 1
ATOM 1529 C C . GLY A 1 193 ? 34.114 3.018 -61.160 1.00 93.94 193 GLY A C 1
ATOM 1530 O O . GLY A 1 193 ? 34.208 3.082 -62.387 1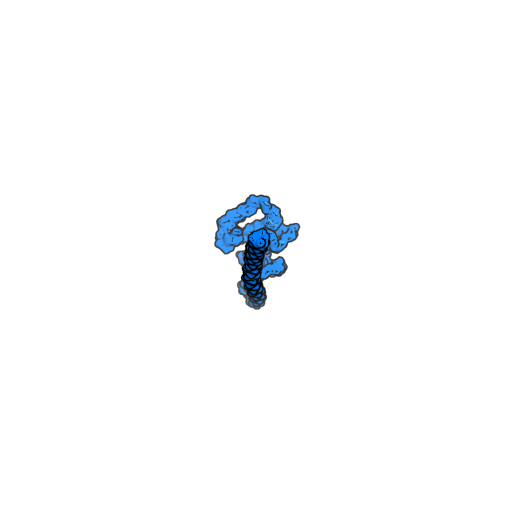.00 93.94 193 GLY A O 1
ATOM 1531 N N . ILE A 1 194 ? 35.153 3.258 -60.352 1.00 94.81 194 ILE A N 1
ATOM 1532 C CA . ILE A 1 194 ? 36.496 3.600 -60.852 1.00 94.81 194 ILE A CA 1
ATOM 1533 C C . ILE A 1 194 ? 37.071 2.463 -61.704 1.00 94.81 194 ILE A C 1
ATOM 1535 O O . ILE A 1 194 ? 37.595 2.719 -62.788 1.00 94.81 194 ILE A O 1
ATOM 1539 N N . ALA A 1 195 ? 36.962 1.212 -61.250 1.00 95.44 195 ALA A N 1
ATOM 1540 C CA . ALA A 1 195 ? 37.479 0.061 -61.985 1.00 95.44 195 ALA A CA 1
ATOM 1541 C C . ALA A 1 195 ? 36.822 -0.079 -63.370 1.00 95.44 195 ALA A C 1
ATOM 1543 O O . ALA A 1 195 ? 37.518 -0.284 -64.366 1.00 95.44 195 ALA A O 1
ATOM 1544 N N . VAL A 1 196 ? 35.499 0.106 -63.455 1.00 96.06 196 VAL A N 1
ATOM 1545 C CA . VAL A 1 196 ? 34.759 0.099 -64.729 1.00 96.06 196 VAL A CA 1
ATOM 1546 C C . VAL A 1 196 ? 35.223 1.235 -65.645 1.00 96.06 196 VAL A C 1
ATOM 1548 O O . VAL A 1 196 ? 35.450 1.009 -66.834 1.00 96.06 196 VAL A O 1
ATOM 1551 N N . LEU A 1 197 ? 35.427 2.443 -65.109 1.00 95.44 197 LEU A N 1
ATOM 1552 C CA . LEU A 1 197 ? 35.907 3.584 -65.893 1.00 95.44 197 LEU A CA 1
ATOM 1553 C C . LEU A 1 197 ? 37.315 3.342 -66.462 1.00 95.44 197 LEU A C 1
ATOM 1555 O O . LEU A 1 197 ? 37.561 3.609 -67.640 1.00 95.44 197 LEU A O 1
ATOM 1559 N N . LEU A 1 198 ? 38.229 2.800 -65.653 1.00 96.25 198 LEU A N 1
ATOM 1560 C CA . LEU A 1 198 ? 39.585 2.460 -66.091 1.00 96.25 198 LEU A CA 1
ATOM 1561 C C . LEU A 1 198 ? 39.580 1.393 -67.194 1.00 96.25 198 LEU A C 1
ATOM 1563 O O . LEU A 1 198 ? 40.338 1.515 -68.157 1.00 96.25 198 LEU A O 1
ATOM 1567 N N . LEU A 1 199 ? 38.696 0.393 -67.102 1.00 95.94 199 LEU A N 1
ATOM 1568 C CA . LEU A 1 199 ? 38.518 -0.611 -68.155 1.00 95.94 199 LEU A CA 1
ATOM 1569 C C . LEU A 1 199 ? 38.032 0.011 -69.470 1.00 95.94 199 LEU A C 1
ATOM 1571 O O . LEU A 1 199 ? 38.564 -0.320 -70.530 1.00 95.94 199 LEU A O 1
ATOM 1575 N N . LEU A 1 200 ? 37.071 0.939 -69.415 1.00 95.44 200 LEU A N 1
ATOM 1576 C CA . LEU A 1 200 ? 36.587 1.652 -70.603 1.00 95.44 200 LEU A CA 1
ATOM 1577 C C . LEU A 1 200 ? 37.690 2.501 -71.249 1.00 95.44 200 LEU A C 1
ATOM 1579 O O . LEU A 1 200 ? 37.847 2.477 -72.471 1.00 95.44 200 LEU A O 1
ATOM 1583 N N . LEU A 1 201 ? 38.491 3.206 -70.444 1.00 94.88 201 LEU A N 1
ATOM 1584 C CA . LEU A 1 201 ? 39.637 3.971 -70.940 1.00 94.88 201 LEU A CA 1
ATOM 1585 C C . LEU A 1 201 ? 40.673 3.055 -71.601 1.00 94.88 201 LEU A C 1
ATOM 1587 O O . LEU A 1 201 ? 41.096 3.327 -72.726 1.00 94.88 201 LEU A O 1
ATOM 1591 N N . ALA A 1 202 ? 41.047 1.951 -70.948 1.00 95.12 202 ALA A N 1
ATOM 1592 C CA . ALA A 1 202 ? 41.988 0.975 -71.495 1.00 95.12 202 ALA A CA 1
ATOM 1593 C C . ALA A 1 202 ? 41.486 0.373 -72.819 1.00 95.12 202 ALA A C 1
ATOM 1595 O O . ALA A 1 202 ? 42.243 0.302 -73.791 1.00 95.12 202 ALA A O 1
ATOM 1596 N N . ALA A 1 203 ? 40.200 0.012 -72.894 1.00 94.38 203 ALA A N 1
ATOM 1597 C CA . ALA A 1 203 ? 39.567 -0.472 -74.119 1.00 94.38 203 ALA A CA 1
ATOM 1598 C C . ALA A 1 203 ? 39.600 0.585 -75.238 1.00 94.38 203 ALA A C 1
ATOM 1600 O O . ALA A 1 203 ? 39.970 0.272 -76.372 1.00 94.38 203 ALA A O 1
ATOM 1601 N N . GLY A 1 204 ? 39.295 1.847 -74.918 1.00 94.31 204 GLY A N 1
ATOM 1602 C CA . GLY A 1 204 ? 39.363 2.964 -75.863 1.00 94.31 204 GLY A CA 1
ATOM 1603 C C . GLY A 1 204 ? 40.780 3.213 -76.393 1.00 94.31 204 GLY A C 1
ATOM 1604 O O . GLY A 1 204 ? 40.980 3.346 -77.606 1.00 94.31 204 GLY A O 1
ATOM 1605 N N . PHE A 1 205 ? 41.788 3.206 -75.512 1.00 93.75 205 PHE A N 1
ATOM 1606 C CA . PHE A 1 205 ? 43.198 3.306 -75.903 1.00 93.75 205 PHE A CA 1
ATOM 1607 C C . PHE A 1 205 ? 43.621 2.145 -76.807 1.00 93.75 205 PHE A C 1
ATOM 1609 O O . PHE A 1 205 ? 44.223 2.378 -77.860 1.00 93.75 205 PHE A O 1
ATOM 1616 N N . TYR A 1 206 ? 43.263 0.912 -76.442 1.00 94.12 206 TYR A N 1
ATOM 1617 C CA . TYR A 1 206 ? 43.566 -0.282 -77.229 1.00 94.12 206 TYR A CA 1
ATOM 1618 C C . TYR A 1 206 ? 42.944 -0.217 -78.628 1.00 94.12 206 TYR A C 1
ATOM 1620 O O . TYR A 1 206 ? 43.612 -0.475 -79.635 1.00 94.12 206 TYR A O 1
ATOM 1628 N N . GLN A 1 207 ? 41.678 0.190 -78.715 1.00 92.81 207 GLN A N 1
ATOM 1629 C CA . GLN A 1 207 ? 40.969 0.295 -79.982 1.00 92.81 207 GLN A CA 1
ATOM 1630 C C . GLN A 1 207 ? 41.594 1.367 -80.886 1.00 92.81 207 GLN A C 1
ATOM 1632 O O . GLN A 1 207 ? 41.848 1.110 -82.066 1.00 92.81 207 GLN A O 1
ATOM 1637 N N . ARG A 1 208 ? 41.927 2.539 -80.331 1.00 90.81 208 ARG A N 1
ATOM 1638 C CA . ARG A 1 208 ? 42.615 3.613 -81.065 1.00 90.81 208 ARG A CA 1
ATOM 1639 C C . ARG A 1 208 ? 43.996 3.176 -81.555 1.00 90.81 208 ARG A C 1
ATOM 1641 O O . ARG A 1 208 ? 44.351 3.461 -82.699 1.00 90.81 208 ARG A O 1
ATOM 1648 N N . PHE A 1 209 ? 44.757 2.466 -80.724 1.00 91.25 209 PHE A N 1
ATOM 1649 C CA . PHE A 1 209 ? 46.052 1.901 -81.104 1.00 91.25 209 PHE A CA 1
ATOM 1650 C C . PHE A 1 209 ? 45.912 0.906 -82.265 1.00 91.25 209 PHE A C 1
ATOM 1652 O O . PHE A 1 209 ? 46.635 1.006 -83.259 1.00 91.25 209 PHE A O 1
ATOM 1659 N N . ARG A 1 210 ? 44.921 0.005 -82.201 1.00 90.12 210 ARG A N 1
ATOM 1660 C CA . ARG A 1 210 ? 44.633 -0.960 -83.272 1.00 90.12 210 ARG A CA 1
ATOM 1661 C C . ARG A 1 210 ? 44.238 -0.275 -84.583 1.00 90.12 210 ARG A C 1
ATOM 1663 O O . ARG A 1 210 ? 44.722 -0.685 -85.636 1.00 90.12 210 ARG A O 1
ATOM 1670 N N . TYR A 1 211 ? 43.392 0.757 -84.534 1.00 86.25 211 TYR A N 1
ATOM 1671 C CA . TYR A 1 211 ? 43.012 1.527 -85.724 1.00 86.25 211 TYR A CA 1
ATOM 1672 C C . TYR A 1 211 ? 44.214 2.222 -86.365 1.00 86.25 211 TYR A C 1
ATOM 1674 O O . TYR A 1 211 ? 44.407 2.090 -87.571 1.00 86.25 211 TYR A O 1
ATOM 1682 N N . LYS A 1 212 ? 45.063 2.890 -85.568 1.00 84.19 212 LYS A N 1
ATOM 1683 C CA . LYS A 1 212 ? 46.300 3.508 -86.075 1.00 84.19 212 LYS A CA 1
ATOM 1684 C C . LYS A 1 212 ? 47.230 2.481 -86.716 1.00 84.19 212 LYS A C 1
ATOM 1686 O O . LYS A 1 212 ? 47.737 2.723 -87.804 1.00 84.19 212 LYS A O 1
ATOM 1691 N N . LYS A 1 213 ? 47.405 1.315 -86.087 1.00 83.69 213 LYS A N 1
ATOM 1692 C CA . LYS A 1 213 ? 48.231 0.236 -86.643 1.00 83.69 213 LYS A CA 1
ATOM 1693 C C . LYS A 1 213 ? 47.700 -0.242 -87.997 1.00 83.69 213 LYS A C 1
ATOM 1695 O O . LYS A 1 213 ? 48.483 -0.349 -88.928 1.00 83.69 213 LYS A O 1
ATOM 1700 N N . LYS A 1 214 ? 46.382 -0.453 -88.126 1.00 81.88 214 LYS A N 1
ATOM 1701 C CA . LYS A 1 214 ? 45.747 -0.829 -89.403 1.00 81.88 214 LYS A CA 1
ATOM 1702 C C . LYS A 1 214 ? 45.911 0.239 -90.490 1.00 81.88 214 LYS A C 1
ATOM 1704 O O . LYS A 1 214 ? 46.204 -0.104 -91.630 1.00 81.88 214 LYS A O 1
ATOM 1709 N N . ALA A 1 215 ? 45.718 1.513 -90.145 1.00 79.00 215 ALA A N 1
ATOM 1710 C CA . ALA A 1 215 ? 45.880 2.619 -91.086 1.00 79.00 215 ALA A CA 1
ATOM 1711 C C . ALA A 1 215 ? 47.330 2.730 -91.578 1.00 79.00 215 ALA A C 1
ATOM 1713 O O . ALA A 1 215 ? 47.557 2.861 -92.775 1.00 79.00 215 ALA A O 1
ATOM 1714 N N . ASN A 1 216 ? 48.304 2.587 -90.675 1.00 78.19 216 ASN A N 1
ATOM 1715 C CA . ASN A 1 216 ? 49.721 2.604 -91.031 1.00 78.19 216 ASN A CA 1
ATOM 1716 C C . ASN A 1 216 ? 50.102 1.410 -91.914 1.00 78.19 216 ASN A C 1
ATOM 1718 O O . ASN A 1 216 ? 50.755 1.610 -92.929 1.00 78.19 216 ASN A O 1
ATOM 1722 N N . THR A 1 217 ? 49.636 0.195 -91.599 1.00 79.44 217 THR A N 1
ATOM 1723 C CA . THR A 1 217 ? 49.889 -0.971 -92.462 1.00 79.44 217 THR A CA 1
ATOM 1724 C C . THR A 1 217 ? 49.254 -0.814 -93.842 1.00 79.44 217 THR A C 1
ATOM 1726 O O . THR A 1 217 ? 49.858 -1.201 -94.834 1.00 79.44 217 THR A O 1
ATOM 1729 N N . LEU A 1 218 ? 48.055 -0.222 -93.928 1.00 78.75 218 LEU A N 1
ATOM 1730 C CA . LEU A 1 218 ? 47.413 0.052 -95.213 1.00 78.75 218 LEU A CA 1
ATOM 1731 C C . LEU A 1 218 ? 48.237 1.058 -96.023 1.00 78.75 218 LEU A C 1
ATOM 1733 O O . LEU A 1 218 ? 48.537 0.782 -97.179 1.00 78.75 218 LEU A O 1
ATOM 1737 N N . LEU A 1 219 ? 48.654 2.165 -95.399 1.00 74.06 219 LEU A N 1
ATOM 1738 C CA . LEU A 1 219 ? 49.516 3.171 -96.021 1.00 74.06 219 LEU A CA 1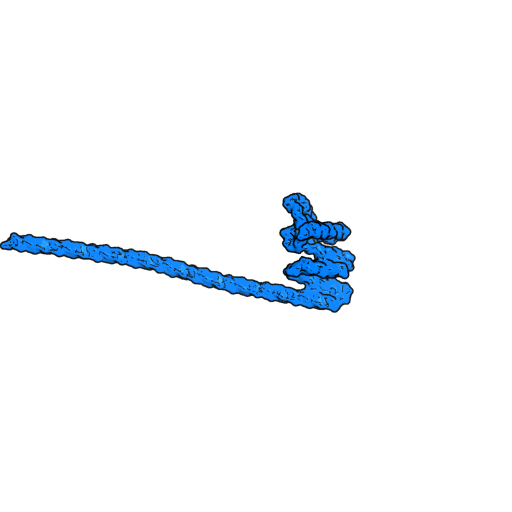
ATOM 1739 C C . LEU A 1 219 ? 50.824 2.559 -96.530 1.00 74.06 219 LEU A C 1
ATOM 1741 O O . LEU A 1 219 ? 51.174 2.783 -97.684 1.00 74.06 219 LEU A O 1
ATOM 1745 N N . GLU A 1 220 ? 51.498 1.737 -95.722 1.00 74.12 220 GLU A N 1
ATOM 1746 C CA . GLU A 1 220 ? 52.715 1.019 -96.120 1.00 74.12 220 GLU A CA 1
ATOM 1747 C C . GLU A 1 220 ? 52.471 0.095 -97.320 1.00 74.12 220 GLU A C 1
ATOM 1749 O O . GLU A 1 220 ? 53.245 0.131 -98.273 1.00 74.12 220 GLU A O 1
ATOM 1754 N N . THR A 1 221 ? 51.374 -0.671 -97.337 1.00 72.12 221 THR A N 1
ATOM 1755 C CA . THR A 1 221 ? 51.037 -1.529 -98.490 1.00 72.12 221 THR A CA 1
ATOM 1756 C C . THR A 1 221 ? 50.685 -0.735 -99.748 1.00 72.12 221 THR A C 1
ATOM 1758 O O . THR A 1 221 ? 51.132 -1.091 -100.834 1.00 72.12 221 THR A O 1
ATOM 1761 N N . THR A 1 222 ? 49.934 0.366 -99.635 1.00 71.62 222 THR A N 1
ATOM 1762 C CA . THR A 1 222 ? 49.640 1.232 -100.787 1.00 71.62 222 THR A CA 1
ATOM 1763 C C . THR A 1 222 ? 50.891 1.926 -101.311 1.00 71.62 222 THR A C 1
ATOM 1765 O O . THR A 1 222 ? 51.050 2.041 -102.519 1.00 71.62 222 THR A O 1
ATOM 1768 N N . LEU A 1 223 ? 51.802 2.342 -100.427 1.00 67.62 223 LEU A N 1
ATOM 1769 C CA . LEU A 1 223 ? 53.066 2.968 -100.811 1.00 67.62 223 LEU A CA 1
ATOM 1770 C C . LEU A 1 223 ? 54.023 1.953 -101.457 1.00 67.62 223 LEU A C 1
ATOM 1772 O O . LEU A 1 223 ? 54.735 2.298 -102.394 1.00 67.62 223 LEU A O 1
ATOM 1776 N N . ALA A 1 224 ? 54.023 0.705 -100.980 1.00 68.31 224 ALA A N 1
ATOM 1777 C CA . ALA A 1 224 ? 54.801 -0.387 -101.558 1.00 68.31 224 ALA A CA 1
ATOM 1778 C C . ALA A 1 224 ? 54.284 -0.814 -102.941 1.00 68.31 224 ALA A C 1
ATOM 1780 O O . ALA A 1 224 ? 55.095 -1.130 -103.798 1.00 68.31 224 ALA A O 1
ATOM 1781 N N . ASN A 1 225 ? 52.968 -0.768 -103.175 1.00 67.62 225 ASN A N 1
ATOM 1782 C CA . ASN A 1 225 ? 52.356 -1.063 -104.479 1.00 67.62 225 ASN A CA 1
ATOM 1783 C C . ASN A 1 225 ? 52.451 0.096 -105.495 1.00 67.62 225 ASN A C 1
ATOM 1785 O O . ASN A 1 225 ? 52.074 -0.080 -106.650 1.00 67.62 225 ASN A O 1
ATOM 1789 N N . LEU A 1 226 ? 52.892 1.285 -105.069 1.00 57.81 226 LEU A N 1
ATOM 1790 C CA . LEU A 1 226 ? 53.120 2.461 -105.923 1.00 57.81 226 LEU A CA 1
ATOM 1791 C C . LEU A 1 226 ? 54.588 2.605 -106.371 1.00 57.81 226 LEU A C 1
ATOM 1793 O O . LEU A 1 226 ? 54.910 3.547 -107.096 1.00 57.81 226 LEU A O 1
ATOM 1797 N N . LYS A 1 227 ? 55.467 1.701 -105.927 1.00 46.00 227 LYS A N 1
ATOM 1798 C CA . LYS A 1 227 ? 56.831 1.524 -106.439 1.00 46.00 227 LYS A CA 1
ATOM 1799 C C . LYS A 1 227 ? 56.877 0.351 -107.405 1.00 46.00 227 LYS A C 1
ATOM 1801 O O . LYS A 1 227 ? 57.714 0.431 -108.328 1.00 46.00 227 LYS A O 1
#

Radius of gyration: 41.98 Å; chains: 1; bounding box: 82×32×135 Å

Sequence (227 aa):
MLLAFLRKNQLDSAAYFLSKAKSDTTNRSAEGKAAILLAEAQFKIQSGAYTEAEHLLLETWELIRKNNVTVNAAAGLMAPDYVFAQLRIKQGRLNEAIDLLKQDIVRLLNNRVEILRDYRLMAELYAKTGNAKQAAETYAIFLAKQDSLLADQEKYRSISFEAEQQMSAKEIAISKLENESRVATLMRNFLIGIAVLLLLLAAGFYQRFRYKKKANTLLETTLANLK

Secondary structure (DSSP, 8-state):
-HHHHHHTT-HHHHHHHHHHHHH-TT--SHHHHHHHHHHHHHHHHHTT-HHHHHHHHHHHHHHHHHHT--SEETTEE--HHHHHHHHHHHTT-HHHHHHHHHHHHHHTTT-HHHHHHHHHHHHHHHHHTT-HHHHHHHHHHHHHHHHHHHHHHHHHHHHHHHHHHHHHHHHHHHHHHHHHHHHHHHHHHHHHHHHHHHHHHHHHHHHHHHHHHHHHHHHHHHHHTT-

Foldseek 3Di:
DLVVCLVVLVLVVNVVVLVVLVPPPPPPDLLSLLLSLLSVLSSCLSVVVLVSSVVSLVVSVVSCVVRVAAQCHPNGGNQSLQSVLSSCVSVVVLVSSLVSLVVSLVRCVPVLVVVLVSLQVNLVSCVVVVNPVSSVVSVVVSVVSVVVVVVVVVVVVVVVVVVVVVVVVVVVVVVVVVVVVVVVVVVVVVVVVVVVVVVVVVVVVVVVVVVVVVVVVVVVVVVVVVD

pLDDT: mean 91.4, std 8.08, range [46.0, 98.44]